Protein AF-A0A5N4EEG4-F1 (afdb_monomer_lite)

InterPro domains:
  IPR019149 Alpha/beta hydrolase domain-containing protein 18 [PF09752] (21-203)
  IPR029058 Alpha/Beta hydrolase fold [SSF53474] (108-201)

pLDDT: mean 70.94, std 19.68, range [24.11, 93.69]

Radius of gyration: 19.61 Å; chains: 1; bounding box: 55×36×64 Å

Organism: Camelus dromedarius (NCBI:txid9838)

Structure (mmCIF, N/CA/C/O backbone):
data_AF-A0A5N4EEG4-F1
#
_entry.id   AF-A0A5N4EEG4-F1
#
loop_
_atom_site.group_PDB
_atom_site.id
_atom_site.type_symbol
_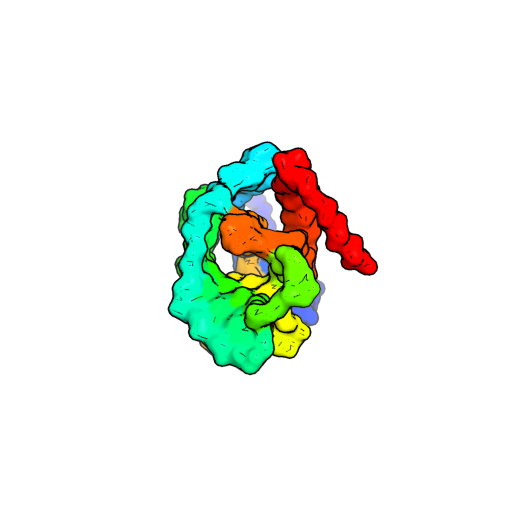atom_site.label_atom_id
_atom_site.label_alt_id
_atom_site.label_comp_id
_atom_site.label_asym_id
_atom_site.label_entity_id
_atom_site.label_seq_id
_atom_site.pdbx_PDB_ins_code
_atom_site.Cartn_x
_atom_site.Cartn_y
_atom_site.Cartn_z
_atom_site.occupancy
_atom_site.B_iso_or_equiv
_atom_site.auth_seq_id
_atom_site.auth_comp_id
_atom_site.auth_asym_id
_atom_site.auth_atom_id
_atom_site.pdbx_PDB_model_num
ATOM 1 N N . VAL A 1 1 ? 32.531 1.210 -37.683 1.00 34.09 1 VAL A N 1
ATOM 2 C CA . VAL A 1 1 ? 33.625 1.839 -36.908 1.00 34.09 1 VAL A CA 1
ATOM 3 C C . VAL A 1 1 ? 33.064 2.266 -35.556 1.00 34.09 1 VAL A C 1
ATOM 5 O O . VAL A 1 1 ? 32.113 3.030 -35.533 1.00 34.09 1 VAL A O 1
ATOM 8 N N . CYS A 1 2 ? 33.610 1.692 -34.478 1.00 33.31 2 CYS A N 1
ATOM 9 C CA . CYS A 1 2 ? 33.510 2.096 -33.065 1.00 33.31 2 CYS A CA 1
ATOM 10 C C . CYS A 1 2 ? 32.125 2.209 -32.393 1.00 33.31 2 CYS A C 1
ATOM 12 O O . CYS A 1 2 ? 31.673 3.298 -32.057 1.00 33.31 2 CYS A O 1
ATOM 14 N N . LEU A 1 3 ? 31.524 1.064 -32.047 1.00 35.44 3 LEU A N 1
ATOM 15 C CA . LEU A 1 3 ? 30.572 0.979 -30.933 1.00 35.44 3 LEU A CA 1
ATOM 16 C C . LEU A 1 3 ? 31.356 0.760 -29.624 1.00 35.44 3 LEU A C 1
ATOM 18 O O . LEU A 1 3 ? 31.801 -0.342 -29.328 1.00 35.44 3 LEU A O 1
ATOM 22 N N . LEU A 1 4 ? 31.574 1.861 -28.900 1.00 42.69 4 LEU A N 1
ATOM 23 C CA . LEU A 1 4 ? 31.601 1.973 -27.434 1.00 42.69 4 LEU A CA 1
ATOM 24 C C . LEU A 1 4 ? 32.144 0.764 -26.638 1.00 42.69 4 LEU A C 1
ATOM 26 O O . LEU A 1 4 ? 31.432 0.158 -25.841 1.00 42.69 4 LEU A O 1
ATOM 30 N N . LEU A 1 5 ? 33.448 0.501 -26.732 1.00 41.62 5 LEU A N 1
ATOM 31 C CA . LEU A 1 5 ? 34.198 -0.099 -25.621 1.00 41.62 5 LEU A CA 1
ATOM 32 C C . LEU A 1 5 ? 34.519 1.008 -24.605 1.00 41.62 5 LEU A C 1
ATOM 34 O O . LEU A 1 5 ? 35.659 1.447 -24.475 1.00 41.62 5 LEU A O 1
ATOM 38 N N . MET A 1 6 ? 33.499 1.510 -23.903 1.00 44.72 6 MET A N 1
ATOM 39 C CA . MET A 1 6 ? 33.739 2.310 -22.701 1.00 44.72 6 MET A CA 1
ATOM 40 C C . MET A 1 6 ? 34.244 1.354 -21.622 1.00 44.72 6 MET A C 1
ATOM 42 O O . MET A 1 6 ? 33.467 0.625 -21.009 1.00 44.72 6 MET A O 1
ATOM 46 N N . GLY A 1 7 ? 35.565 1.315 -21.441 1.00 52.38 7 GLY A N 1
ATOM 47 C CA . GLY A 1 7 ? 36.197 0.567 -20.363 1.00 52.38 7 GLY A CA 1
ATOM 48 C C . GLY A 1 7 ? 35.554 0.948 -19.034 1.00 52.38 7 GLY A C 1
ATOM 49 O O . GLY A 1 7 ? 35.527 2.121 -18.663 1.00 52.38 7 GLY A O 1
ATOM 50 N N . VAL A 1 8 ? 34.996 -0.044 -18.341 1.00 57.16 8 VAL A N 1
ATOM 51 C CA . VAL A 1 8 ? 34.361 0.144 -17.036 1.00 57.16 8 VAL A CA 1
ATOM 52 C C . VAL A 1 8 ? 35.388 0.793 -16.106 1.00 57.16 8 VAL A C 1
ATOM 54 O O . VAL A 1 8 ? 36.461 0.236 -15.866 1.00 57.16 8 VAL A O 1
ATOM 57 N N . SER A 1 9 ? 35.093 2.006 -15.635 1.00 74.38 9 SER A N 1
ATOM 58 C CA . SER A 1 9 ? 36.020 2.794 -14.823 1.00 74.38 9 SER A CA 1
ATOM 59 C C . SER A 1 9 ? 36.430 2.016 -13.569 1.00 74.38 9 SER A C 1
ATOM 61 O O . SER A 1 9 ? 35.583 1.512 -12.831 1.00 74.38 9 SER A O 1
ATOM 63 N N . LYS A 1 10 ? 37.736 1.941 -13.280 1.00 70.44 10 LYS A N 1
ATOM 64 C CA . LYS A 1 10 ? 38.247 1.306 -12.050 1.00 70.44 10 LYS A CA 1
ATOM 65 C C . LYS A 1 10 ? 37.694 1.979 -10.785 1.00 70.44 10 LYS A C 1
ATOM 67 O O . LYS A 1 10 ? 37.514 1.303 -9.775 1.00 70.44 10 LYS A O 1
ATOM 72 N N . LEU A 1 11 ? 37.374 3.276 -10.865 1.00 69.88 11 LEU A N 1
ATOM 73 C CA . LEU A 1 11 ? 36.687 4.016 -9.804 1.00 69.88 11 LEU A CA 1
ATOM 74 C C . LEU A 1 11 ? 35.233 3.561 -9.642 1.00 69.88 11 LEU A C 1
ATOM 76 O O . LEU A 1 11 ? 34.792 3.393 -8.514 1.00 69.88 11 LEU A O 1
ATOM 80 N N . ASP A 1 12 ? 34.519 3.289 -10.738 1.00 64.06 12 ASP A N 1
ATOM 81 C CA . ASP A 1 12 ? 33.149 2.750 -10.697 1.00 64.06 12 ASP A CA 1
ATOM 82 C C . ASP A 1 12 ? 33.132 1.340 -10.077 1.00 64.06 12 ASP A C 1
ATOM 84 O O . ASP A 1 12 ? 32.297 1.027 -9.232 1.00 64.06 12 ASP A O 1
ATOM 88 N N . ILE A 1 13 ? 34.127 0.504 -10.393 1.00 67.31 13 ILE A N 1
ATOM 89 C CA . ILE A 1 13 ? 34.285 -0.824 -9.775 1.00 67.31 13 ILE A CA 1
ATOM 90 C C . ILE A 1 13 ? 34.567 -0.710 -8.269 1.00 67.31 13 ILE A C 1
ATOM 92 O O . ILE A 1 13 ? 33.980 -1.451 -7.480 1.00 67.31 13 ILE A O 1
ATOM 96 N N . LEU A 1 14 ? 35.454 0.201 -7.856 1.00 66.81 14 LEU A N 1
ATOM 97 C CA . LEU A 1 14 ? 35.776 0.428 -6.445 1.00 66.81 14 LEU A CA 1
ATOM 98 C C . LEU A 1 14 ? 34.574 1.002 -5.678 1.00 66.81 14 LEU A C 1
ATOM 100 O O . LEU A 1 14 ? 34.247 0.517 -4.598 1.00 66.81 14 LEU A O 1
ATOM 104 N N . TYR A 1 15 ? 33.870 1.966 -6.268 1.00 63.09 15 TYR A N 1
ATOM 105 C CA . TYR A 1 15 ? 32.671 2.581 -5.705 1.00 63.09 15 TYR A CA 1
ATOM 106 C C . TYR A 1 15 ? 31.543 1.555 -5.516 1.00 63.09 15 TYR A C 1
ATOM 108 O O . TYR A 1 15 ? 30.994 1.427 -4.424 1.00 63.09 15 TYR A O 1
ATOM 116 N N . ARG A 1 16 ? 31.267 0.719 -6.526 1.00 61.62 16 ARG A N 1
ATOM 117 C CA . ARG A 1 16 ? 30.278 -0.371 -6.429 1.00 61.62 16 ARG A CA 1
ATOM 118 C C . ARG A 1 16 ? 30.664 -1.470 -5.438 1.00 61.62 16 ARG A C 1
ATOM 120 O O . ARG A 1 16 ? 29.782 -2.176 -4.957 1.00 61.62 16 ARG A O 1
ATOM 127 N N . ARG A 1 17 ? 31.957 -1.637 -5.135 1.00 62.28 17 ARG A N 1
ATOM 128 C CA . ARG A 1 17 ? 32.442 -2.544 -4.078 1.00 62.28 17 ARG A CA 1
ATOM 129 C C . ARG A 1 17 ? 32.281 -1.955 -2.674 1.00 62.28 17 ARG A C 1
ATOM 131 O O . ARG A 1 17 ? 32.115 -2.724 -1.734 1.00 62.28 17 ARG A O 1
ATOM 138 N N . LEU A 1 18 ? 32.327 -0.629 -2.541 1.00 59.84 18 LEU A N 1
ATOM 139 C CA . LEU A 1 18 ? 32.140 0.097 -1.278 1.00 59.84 18 LEU A CA 1
ATOM 140 C C . LEU A 1 18 ? 30.658 0.292 -0.914 1.00 59.84 18 LEU A C 1
ATOM 142 O O . LEU A 1 18 ? 30.331 0.451 0.261 1.00 59.84 18 LEU A O 1
ATOM 146 N N . LEU A 1 19 ? 29.749 0.244 -1.895 1.00 57.69 19 LEU A N 1
ATOM 147 C CA . LEU A 1 19 ? 28.307 0.265 -1.652 1.00 57.69 19 LEU A CA 1
ATOM 148 C C . LEU A 1 19 ? 27.843 -1.045 -0.988 1.00 57.69 19 LEU A C 1
ATOM 150 O O . LEU A 1 19 ? 27.771 -2.102 -1.614 1.00 57.69 19 LEU A O 1
ATOM 154 N N . LEU A 1 20 ? 27.475 -0.958 0.292 1.00 51.12 20 LEU A N 1
ATOM 155 C CA . LEU A 1 20 ? 26.951 -2.071 1.102 1.00 51.12 20 LEU A CA 1
ATOM 156 C C . LEU A 1 20 ? 25.588 -2.609 0.614 1.00 51.12 20 LEU A C 1
ATOM 158 O O . LEU A 1 20 ? 25.168 -3.690 1.036 1.00 51.12 20 LEU A O 1
ATOM 162 N N . THR A 1 21 ? 24.887 -1.879 -0.260 1.00 56.41 21 THR A N 1
ATOM 163 C CA . THR A 1 21 ? 23.573 -2.237 -0.813 1.00 56.41 21 THR A CA 1
ATOM 164 C C . THR A 1 21 ? 23.647 -2.403 -2.333 1.00 56.41 21 THR A C 1
ATOM 166 O O . THR A 1 21 ? 23.867 -1.461 -3.088 1.00 56.41 21 THR A O 1
ATOM 169 N N . LYS A 1 22 ? 23.444 -3.636 -2.812 1.00 63.53 22 LYS A N 1
ATOM 170 C CA . LYS A 1 22 ? 23.432 -3.978 -4.244 1.00 63.53 22 LYS A CA 1
ATOM 171 C C . LYS A 1 22 ? 22.058 -3.715 -4.874 1.00 63.53 22 LYS A C 1
ATOM 173 O O . LYS A 1 22 ? 21.373 -4.671 -5.235 1.00 63.53 22 LYS A O 1
ATOM 178 N N . LEU A 1 23 ? 21.638 -2.454 -4.963 1.00 66.00 23 LEU A N 1
ATOM 179 C CA . LEU A 1 23 ? 20.388 -2.046 -5.628 1.00 66.00 23 LEU A CA 1
ATOM 180 C C . LEU A 1 23 ? 20.558 -1.998 -7.155 1.00 66.00 23 LEU A C 1
ATOM 182 O O . LEU A 1 23 ? 21.633 -1.670 -7.652 1.00 66.00 23 LEU A O 1
ATOM 186 N N . PHE A 1 24 ? 19.495 -2.320 -7.896 1.00 73.88 24 PHE A N 1
ATOM 187 C CA . PHE A 1 24 ? 19.390 -2.172 -9.358 1.00 73.88 24 PHE A CA 1
ATOM 188 C C . PHE A 1 24 ? 20.477 -2.899 -10.168 1.00 73.88 24 PHE A C 1
ATOM 190 O O . PHE A 1 24 ? 20.841 -2.504 -11.274 1.00 73.88 24 PHE A O 1
ATOM 197 N N . ILE A 1 25 ? 20.988 -4.005 -9.624 1.00 72.75 25 ILE A N 1
ATOM 198 C CA . ILE A 1 25 ? 22.060 -4.826 -10.210 1.00 72.75 25 ILE A CA 1
ATOM 199 C C . ILE A 1 25 ? 21.739 -5.404 -11.596 1.00 72.75 25 ILE A C 1
ATOM 201 O O . ILE A 1 25 ? 22.662 -5.769 -12.319 1.00 72.75 25 ILE A O 1
ATOM 205 N N . ARG A 1 26 ? 20.461 -5.495 -11.978 1.00 73.56 26 ARG A N 1
ATOM 206 C CA . ARG A 1 26 ? 20.004 -5.955 -13.301 1.00 73.56 26 ARG A CA 1
ATOM 207 C C . ARG A 1 26 ? 19.618 -4.799 -14.239 1.00 73.56 26 ARG A C 1
ATOM 209 O O . ARG A 1 26 ? 19.122 -5.039 -15.335 1.00 73.56 26 ARG A O 1
ATOM 216 N N . GLY A 1 27 ? 19.899 -3.556 -13.845 1.00 80.69 27 GLY A N 1
ATOM 217 C CA . GLY A 1 27 ? 19.667 -2.364 -14.657 1.00 80.69 27 GLY A CA 1
ATOM 218 C C . GLY A 1 27 ? 18.228 -1.857 -14.575 1.00 80.69 27 GLY A C 1
ATOM 219 O O . GLY A 1 27 ? 17.605 -1.873 -13.517 1.00 80.69 27 GLY A O 1
ATOM 220 N N . TRP A 1 28 ? 17.701 -1.350 -15.688 1.00 80.88 28 TRP A N 1
ATOM 221 C CA . TRP A 1 28 ? 16.407 -0.661 -15.717 1.00 80.88 28 TRP A CA 1
ATOM 222 C C . TRP A 1 28 ? 15.190 -1.597 -15.730 1.00 80.88 28 TRP A C 1
ATOM 224 O O . TRP A 1 28 ? 14.117 -1.182 -15.300 1.00 80.88 28 TRP A O 1
ATOM 234 N N . GLY A 1 29 ? 15.359 -2.851 -16.154 1.00 84.31 29 GLY A N 1
ATOM 235 C CA . GLY A 1 29 ? 14.261 -3.782 -16.425 1.00 84.31 29 GLY A CA 1
ATOM 236 C C . GLY A 1 29 ? 13.895 -3.827 -17.912 1.00 84.31 29 GLY A C 1
ATOM 237 O O . GLY A 1 29 ? 14.621 -3.298 -18.756 1.00 84.31 29 GLY A O 1
ATOM 238 N N . ARG A 1 30 ? 12.783 -4.492 -18.246 1.00 85.94 30 ARG A N 1
ATOM 239 C CA . ARG A 1 30 ? 12.330 -4.636 -19.639 1.00 85.94 30 ARG A CA 1
ATOM 240 C C . ARG A 1 30 ? 11.771 -3.303 -20.172 1.00 85.94 30 ARG A C 1
ATOM 242 O O . ARG A 1 30 ? 10.949 -2.689 -19.486 1.00 85.94 30 ARG A O 1
ATOM 249 N N . PRO A 1 31 ? 12.165 -2.838 -21.371 1.00 87.69 31 PRO A N 1
ATOM 250 C CA . PRO A 1 31 ? 11.656 -1.586 -21.942 1.00 87.69 31 PRO A CA 1
ATOM 251 C C . PRO A 1 31 ? 10.129 -1.547 -22.095 1.00 87.69 31 PRO A C 1
ATOM 253 O O . PRO A 1 31 ? 9.507 -0.507 -21.875 1.00 87.69 31 PRO A O 1
ATOM 256 N N . GLU A 1 32 ? 9.514 -2.680 -22.434 1.00 89.06 32 GLU A N 1
ATOM 257 C CA . GLU A 1 32 ? 8.066 -2.814 -22.616 1.00 89.06 32 GLU A CA 1
ATOM 258 C C . GLU A 1 32 ? 7.328 -2.573 -21.295 1.00 89.06 32 GLU A C 1
ATOM 260 O O . GLU A 1 32 ? 6.336 -1.844 -21.244 1.00 89.06 32 GLU A O 1
ATOM 265 N N . ASP A 1 33 ? 7.866 -3.127 -20.211 1.00 88.19 33 ASP A N 1
ATOM 266 C CA . ASP A 1 33 ? 7.360 -2.961 -18.852 1.00 88.19 33 ASP A CA 1
ATOM 267 C C . ASP A 1 33 ? 7.478 -1.508 -18.383 1.00 88.19 33 ASP A C 1
ATOM 269 O O . ASP A 1 33 ? 6.521 -0.949 -17.850 1.00 88.19 33 ASP A O 1
ATOM 273 N N . LEU A 1 34 ? 8.612 -0.854 -18.652 1.00 87.69 34 LEU A N 1
ATOM 274 C CA . LEU A 1 34 ? 8.807 0.565 -18.341 1.00 87.69 34 LEU A CA 1
ATOM 275 C C . LEU A 1 34 ? 7.822 1.459 -19.096 1.00 87.69 34 LEU A C 1
ATOM 277 O O . LEU A 1 34 ? 7.254 2.377 -18.509 1.00 87.69 34 LEU A O 1
ATOM 281 N N . LYS A 1 35 ? 7.563 1.173 -20.377 1.00 90.62 35 LYS A N 1
ATOM 282 C CA . LYS A 1 35 ? 6.574 1.918 -21.164 1.00 90.62 35 LYS A CA 1
ATOM 283 C C . LYS A 1 35 ? 5.178 1.799 -20.550 1.00 90.62 35 LYS A C 1
ATOM 285 O O . LYS A 1 35 ? 4.498 2.809 -20.385 1.00 90.62 35 LYS A O 1
ATOM 290 N N . ARG A 1 36 ? 4.775 0.588 -20.150 1.00 92.12 36 ARG A N 1
ATOM 291 C CA . ARG A 1 36 ? 3.495 0.344 -19.463 1.00 92.12 36 ARG A CA 1
ATOM 292 C C . ARG A 1 36 ? 3.424 1.077 -18.124 1.00 92.12 36 ARG A C 1
ATOM 294 O O . ARG A 1 36 ? 2.409 1.701 -17.828 1.00 92.12 36 ARG A O 1
ATOM 301 N N . LEU A 1 37 ? 4.511 1.063 -17.354 1.00 89.00 37 LEU A N 1
ATOM 302 C CA . LEU A 1 37 ? 4.618 1.782 -16.084 1.00 89.00 37 LEU A CA 1
ATOM 303 C C . LEU A 1 37 ? 4.539 3.300 -16.261 1.00 89.00 37 LEU A C 1
ATOM 305 O O . LEU A 1 37 ? 3.913 3.971 -15.446 1.00 89.00 37 LEU A O 1
ATOM 309 N N . PHE A 1 38 ? 5.116 3.859 -17.325 1.00 89.00 38 PHE A N 1
ATOM 310 C CA . PHE A 1 38 ? 5.005 5.290 -17.606 1.00 89.00 38 PHE A CA 1
ATOM 311 C C . PHE A 1 38 ? 3.595 5.703 -18.023 1.00 89.00 38 PHE A C 1
ATOM 313 O O . PHE A 1 38 ? 3.132 6.755 -17.581 1.00 89.00 38 PHE A O 1
ATOM 320 N N . GLU A 1 39 ? 2.887 4.890 -18.810 1.00 89.12 39 GLU A N 1
ATOM 321 C CA . GLU A 1 39 ? 1.470 5.149 -19.100 1.00 89.12 39 GLU A CA 1
ATOM 322 C C . GLU A 1 39 ? 0.616 5.055 -17.832 1.00 89.12 39 GLU A C 1
ATOM 324 O O . GLU A 1 39 ? -0.193 5.940 -17.553 1.00 89.12 39 GLU A O 1
ATOM 329 N N . PHE A 1 40 ? 0.868 4.047 -16.999 1.00 88.38 40 PHE A N 1
ATOM 330 C CA . PHE A 1 40 ? 0.202 3.906 -15.711 1.00 88.38 40 PHE A CA 1
ATOM 331 C C . PHE A 1 40 ? 0.486 5.088 -14.766 1.00 88.38 40 PHE A C 1
ATOM 333 O O . PHE A 1 40 ? -0.431 5.630 -14.148 1.00 88.38 40 PHE A O 1
ATOM 340 N N . ARG A 1 41 ? 1.728 5.587 -14.732 1.00 86.25 41 ARG A N 1
ATOM 341 C CA . ARG A 1 41 ? 2.109 6.783 -13.965 1.00 86.25 41 ARG A CA 1
ATOM 342 C C . ARG A 1 41 ? 1.311 8.018 -14.379 1.00 86.25 41 ARG A C 1
ATOM 344 O O . ARG A 1 41 ? 0.974 8.819 -13.513 1.00 86.25 41 ARG A O 1
ATOM 351 N N . LYS A 1 42 ? 0.995 8.194 -15.667 1.00 86.69 42 LYS A N 1
ATOM 352 C CA . LYS A 1 42 ? 0.146 9.315 -16.117 1.00 86.69 42 LYS A CA 1
ATOM 353 C C . LYS A 1 42 ? -1.273 9.211 -15.552 1.00 86.69 42 LYS A C 1
ATOM 355 O O . LYS A 1 42 ? -1.887 10.240 -15.289 1.00 86.69 42 LYS A O 1
ATOM 360 N N . MET A 1 43 ? -1.780 7.993 -15.348 1.00 84.25 43 MET A N 1
ATOM 361 C CA . MET A 1 43 ? -3.089 7.769 -14.730 1.00 84.25 43 MET A CA 1
ATOM 362 C C . MET A 1 43 ? -3.071 8.074 -13.230 1.00 84.25 43 MET A C 1
ATOM 364 O O . MET A 1 43 ? -3.926 8.829 -12.783 1.00 84.25 43 MET A O 1
ATOM 368 N N . ILE A 1 44 ? -2.077 7.576 -12.481 1.00 81.44 44 ILE A N 1
ATOM 369 C CA . ILE A 1 44 ? -1.912 7.908 -11.050 1.00 81.44 44 ILE A CA 1
ATOM 370 C C . ILE A 1 44 ? -1.672 9.409 -10.851 1.00 81.44 44 ILE A C 1
ATOM 372 O O . ILE A 1 44 ? -2.225 10.011 -9.939 1.00 81.44 44 ILE A O 1
ATOM 376 N N . GLY A 1 45 ? -0.857 10.031 -11.705 1.00 78.44 45 GLY A N 1
ATOM 377 C CA . GLY A 1 45 ? -0.553 11.460 -11.613 1.00 78.44 45 GLY A CA 1
ATOM 378 C C . GLY A 1 45 ? -1.753 12.369 -11.897 1.00 78.44 45 GLY A C 1
ATOM 379 O O . GLY A 1 45 ? -1.712 13.552 -11.559 1.00 78.44 45 GLY A O 1
ATOM 380 N N . ASN A 1 46 ? -2.823 11.844 -12.505 1.00 82.12 46 ASN A N 1
ATOM 381 C CA . ASN A 1 46 ? -4.073 12.572 -12.663 1.00 82.12 46 ASN A CA 1
ATOM 382 C C . ASN A 1 46 ? -4.926 12.416 -11.399 1.00 82.12 46 ASN A C 1
ATOM 384 O O . ASN A 1 46 ? -5.519 11.372 -11.142 1.00 82.12 46 ASN A O 1
ATOM 388 N N . ARG A 1 47 ? -5.016 13.513 -10.656 1.00 73.31 47 ARG A N 1
ATOM 389 C CA . ARG A 1 47 ? -5.716 13.640 -9.378 1.00 73.31 47 ARG A CA 1
ATOM 390 C C . ARG A 1 47 ? -7.165 13.132 -9.373 1.00 73.31 47 ARG A C 1
ATOM 392 O O . ARG A 1 47 ? -7.539 12.386 -8.476 1.00 73.31 47 ARG A O 1
ATOM 399 N N . GLU A 1 48 ? -7.972 13.493 -10.367 1.00 74.44 48 GLU A N 1
ATOM 400 C CA . GLU A 1 48 ? -9.386 13.081 -10.428 1.00 74.44 48 GLU A CA 1
ATOM 401 C C . GLU A 1 48 ? -9.537 11.592 -10.736 1.00 74.44 48 GLU A C 1
ATOM 403 O O . GLU A 1 48 ? -10.376 10.899 -10.160 1.00 74.44 48 GLU A O 1
ATOM 408 N N . ARG A 1 49 ? -8.696 11.077 -11.639 1.00 76.88 49 ARG A N 1
ATOM 409 C CA . ARG A 1 49 ? -8.698 9.650 -11.971 1.00 76.88 49 ARG A CA 1
ATOM 410 C C . ARG A 1 49 ? -8.207 8.815 -10.800 1.00 76.88 49 ARG A C 1
ATOM 412 O O . ARG A 1 49 ? -8.809 7.784 -10.530 1.00 76.88 49 ARG A O 1
ATOM 419 N N . CYS A 1 50 ? -7.168 9.276 -10.100 1.00 74.06 50 CYS A N 1
ATOM 420 C CA . CYS A 1 50 ? -6.531 8.557 -9.000 1.00 74.06 50 CYS A CA 1
ATOM 421 C C . CYS A 1 50 ? -7.512 8.188 -7.879 1.00 74.06 50 CYS A C 1
ATOM 423 O O . CYS A 1 50 ? -7.484 7.054 -7.409 1.00 74.06 50 CYS A O 1
ATOM 425 N N . GLN A 1 51 ? -8.441 9.089 -7.538 1.00 71.06 51 GLN A N 1
ATOM 426 C CA . GLN A 1 51 ? -9.488 8.846 -6.532 1.00 71.06 51 GLN A CA 1
ATOM 427 C C . GLN A 1 51 ? -10.374 7.639 -6.853 1.00 71.06 51 GLN A C 1
ATOM 429 O O . GLN A 1 51 ? -10.855 6.970 -5.949 1.00 71.06 51 GLN A O 1
ATOM 434 N N . ASN A 1 52 ? -10.591 7.374 -8.141 1.00 80.94 52 ASN A N 1
ATOM 435 C CA . ASN A 1 52 ? -11.500 6.338 -8.620 1.00 80.94 52 ASN A CA 1
ATOM 436 C C . ASN A 1 52 ? -10.752 5.099 -9.138 1.00 80.94 52 ASN A C 1
ATOM 438 O O . ASN A 1 52 ? -11.375 4.203 -9.704 1.00 80.94 52 ASN A O 1
ATOM 442 N N . LEU A 1 53 ? -9.419 5.039 -8.983 1.00 85.31 53 LEU A N 1
ATOM 443 C CA . LEU A 1 53 ? -8.630 3.865 -9.381 1.00 85.31 53 LEU A CA 1
ATOM 444 C C . LEU A 1 53 ? -8.868 2.669 -8.458 1.00 85.31 53 LEU A C 1
ATOM 446 O O . LEU A 1 53 ? -8.614 1.529 -8.827 1.00 85.31 53 LEU A O 1
ATOM 450 N N . VAL A 1 54 ? -9.326 2.909 -7.237 1.00 88.25 54 VAL A N 1
ATOM 451 C CA . VAL A 1 54 ? -9.691 1.834 -6.326 1.00 88.25 54 VAL A CA 1
ATOM 452 C C . VAL A 1 54 ? -11.125 2.060 -5.920 1.00 88.25 54 VAL A C 1
ATOM 454 O O . VAL A 1 54 ? -11.490 3.141 -5.474 1.00 88.25 54 VAL A O 1
ATOM 457 N N . SER A 1 55 ? -11.951 1.042 -6.130 1.00 89.44 55 SER A N 1
ATOM 458 C CA . SER A 1 55 ? -13.358 1.153 -5.794 1.00 89.44 55 SER A CA 1
ATOM 459 C C . SER A 1 55 ? -13.551 1.207 -4.283 1.00 89.44 55 SER A C 1
ATOM 461 O O . SER A 1 55 ? -12.871 0.514 -3.523 1.00 89.44 55 SER A O 1
ATOM 463 N N . SER A 1 56 ? -14.534 1.987 -3.843 1.00 88.00 56 SER A N 1
ATOM 464 C CA . SER A 1 56 ? -14.867 2.100 -2.423 1.00 88.00 56 SER A CA 1
ATOM 465 C C . SER A 1 56 ? -15.325 0.786 -1.795 1.00 88.00 56 SER A C 1
ATOM 467 O O . SER A 1 56 ? -15.274 0.685 -0.578 1.00 88.00 56 SER A O 1
ATOM 469 N N . ASP A 1 57 ? -15.728 -0.213 -2.590 1.00 91.81 57 ASP A N 1
ATOM 470 C CA . ASP A 1 57 ? -16.159 -1.568 -2.213 1.00 91.81 57 ASP A CA 1
ATOM 471 C C . ASP A 1 57 ? -15.087 -2.645 -2.487 1.00 91.81 57 ASP A C 1
ATOM 473 O O . ASP A 1 57 ? -15.385 -3.837 -2.438 1.00 91.81 57 ASP A O 1
ATOM 477 N N . TYR A 1 58 ? -13.826 -2.246 -2.723 1.00 93.25 58 TYR A N 1
ATOM 478 C CA . TYR A 1 58 ? -12.738 -3.179 -3.032 1.00 93.25 58 TYR A CA 1
ATOM 479 C C . TYR A 1 58 ? -12.665 -4.347 -2.026 1.00 93.25 58 TYR A C 1
ATOM 481 O O . TYR A 1 58 ? -12.707 -4.094 -0.810 1.00 93.25 58 TYR A O 1
ATOM 489 N N . PRO A 1 59 ? -12.568 -5.606 -2.499 1.00 93.69 59 PRO A N 1
ATOM 490 C CA . PRO A 1 59 ? -12.650 -6.778 -1.640 1.00 93.69 59 PRO A CA 1
ATOM 491 C C . PRO A 1 59 ? -11.407 -6.895 -0.759 1.00 93.69 59 PRO A C 1
ATOM 493 O O . PRO A 1 59 ? -10.281 -6.974 -1.248 1.00 93.69 59 PRO A O 1
ATOM 496 N N . VAL A 1 60 ? -11.638 -6.926 0.551 1.00 92.31 60 VAL A N 1
ATOM 497 C CA . VAL A 1 60 ? -10.623 -7.156 1.578 1.00 92.31 60 VAL A CA 1
ATOM 498 C C . VAL A 1 60 ? -11.120 -8.284 2.467 1.00 92.31 60 VAL A C 1
ATOM 500 O O . VAL A 1 60 ? -12.254 -8.245 2.943 1.00 92.31 60 VAL A O 1
ATOM 503 N N . TYR A 1 61 ? -10.280 -9.295 2.655 1.00 93.31 61 TYR A N 1
ATOM 504 C CA . TYR A 1 61 ? -10.598 -10.512 3.388 1.00 93.31 61 TYR A CA 1
ATOM 505 C C . TYR A 1 61 ? -9.801 -10.560 4.686 1.00 93.31 61 TYR A C 1
ATOM 507 O O . TYR A 1 61 ? -8.633 -10.174 4.720 1.00 93.31 61 TYR A O 1
ATOM 515 N N . ILE A 1 62 ? -10.433 -11.049 5.748 1.00 91.75 62 ILE A N 1
ATOM 516 C CA . ILE A 1 62 ? -9.772 -11.352 7.017 1.00 91.75 62 ILE A CA 1
ATOM 517 C C . ILE A 1 62 ? -9.610 -12.865 7.095 1.00 91.75 62 ILE A C 1
ATOM 519 O O . ILE A 1 62 ? -10.597 -13.596 7.055 1.00 91.75 62 ILE A O 1
ATOM 523 N N . ASP A 1 63 ? -8.366 -13.318 7.194 1.00 87.12 63 ASP A N 1
ATOM 524 C CA . ASP A 1 63 ? -8.012 -14.737 7.234 1.00 87.12 63 ASP A CA 1
ATOM 525 C C . ASP A 1 63 ? -8.038 -15.281 8.656 1.00 87.12 63 ASP A C 1
ATOM 527 O O . ASP A 1 63 ? -8.460 -16.412 8.902 1.00 87.12 63 ASP A O 1
ATOM 531 N N . LYS A 1 64 ? -7.543 -14.478 9.599 1.00 89.06 64 LYS A N 1
ATOM 532 C CA . LYS A 1 64 ? -7.335 -14.894 10.980 1.00 89.06 64 LYS A CA 1
ATOM 533 C C . LYS A 1 64 ? -7.632 -13.748 11.926 1.00 89.06 64 LYS A C 1
ATOM 535 O O . LYS A 1 64 ? -7.294 -12.601 11.652 1.00 89.06 64 LYS A O 1
ATOM 540 N N . ILE A 1 65 ? -8.234 -14.087 13.060 1.00 91.69 65 ILE A N 1
ATOM 541 C CA . ILE A 1 65 ? -8.427 -13.175 14.180 1.00 91.69 65 ILE A CA 1
ATOM 542 C C . ILE A 1 65 ? -7.814 -13.834 15.411 1.00 91.69 65 ILE A C 1
ATOM 544 O O . ILE A 1 65 ? -8.206 -14.935 15.795 1.00 91.69 65 ILE A O 1
ATOM 548 N N . GLU A 1 66 ? -6.846 -13.162 16.017 1.00 89.12 66 GLU A N 1
ATOM 549 C CA . GLU A 1 66 ? -6.253 -13.537 17.292 1.00 89.12 66 GLU A CA 1
ATOM 550 C C . GLU A 1 66 ? -6.730 -12.574 18.374 1.00 89.12 66 GLU A C 1
ATOM 552 O O . GLU A 1 66 ? -6.631 -11.351 18.242 1.00 89.12 66 GLU A O 1
ATOM 557 N N . GLU A 1 67 ? -7.241 -13.125 19.470 1.00 91.25 67 GLU A N 1
ATOM 558 C CA . GLU A 1 67 ? -7.583 -12.334 20.642 1.00 91.25 67 GLU A CA 1
ATOM 559 C C . GLU A 1 67 ? -6.423 -12.295 21.632 1.00 91.25 67 GLU A C 1
ATOM 561 O O . GLU A 1 67 ? -5.925 -13.332 22.067 1.00 91.25 67 GLU A O 1
ATOM 566 N N . GLN A 1 68 ? -6.043 -11.088 22.042 1.00 86.38 68 GLN A N 1
ATOM 567 C CA . GLN A 1 68 ? -5.146 -10.852 23.168 1.00 86.38 68 GLN A CA 1
ATOM 568 C C . GLN A 1 68 ? -5.914 -10.206 24.330 1.00 86.38 68 GLN A C 1
ATOM 570 O O . GLN A 1 68 ? -7.127 -9.988 24.253 1.00 86.38 68 GLN A O 1
ATOM 575 N N . SER A 1 69 ? -5.237 -9.946 25.449 1.00 83.44 69 SER A N 1
ATOM 576 C CA . SER A 1 69 ? -5.867 -9.364 26.640 1.00 83.44 69 SER A CA 1
ATOM 577 C C . SER A 1 69 ? -6.347 -7.926 26.410 1.00 83.44 69 SER A C 1
ATOM 579 O O . SER A 1 69 ? -7.448 -7.590 26.836 1.00 83.44 69 SER A O 1
ATOM 581 N N . ASP A 1 70 ? -5.570 -7.100 25.704 1.00 83.56 70 ASP A N 1
ATOM 582 C CA . ASP A 1 70 ? -5.842 -5.675 25.453 1.00 83.56 70 ASP A CA 1
ATOM 583 C C . ASP A 1 70 ? -6.315 -5.376 24.015 1.00 83.56 70 ASP A C 1
ATOM 585 O O . ASP A 1 70 ? -6.998 -4.377 23.764 1.00 83.56 70 ASP A O 1
ATOM 589 N N . CYS A 1 71 ? -5.989 -6.246 23.058 1.00 84.06 71 CYS A N 1
ATOM 590 C CA . CYS A 1 71 ? -6.237 -6.020 21.637 1.00 84.06 71 CYS A CA 1
ATOM 591 C C . CYS A 1 71 ? -6.735 -7.267 20.891 1.00 84.06 71 CYS A C 1
ATOM 593 O O . CYS A 1 71 ? -6.750 -8.388 21.402 1.00 84.06 71 CYS A O 1
ATOM 595 N N . ARG A 1 72 ? -7.185 -7.047 19.657 1.00 85.69 72 ARG A N 1
ATOM 596 C CA . ARG A 1 72 ? -7.439 -8.071 18.645 1.00 85.69 72 ARG A CA 1
ATOM 597 C C . ARG A 1 72 ? -6.492 -7.829 17.483 1.00 85.69 72 ARG A C 1
ATOM 599 O O . ARG A 1 72 ? -6.323 -6.687 17.057 1.00 85.69 72 ARG A O 1
ATOM 606 N N . ILE A 1 73 ? -5.901 -8.898 16.977 1.00 84.25 73 ILE A N 1
ATOM 607 C CA . ILE A 1 73 ? -5.022 -8.873 15.814 1.00 84.25 73 ILE A CA 1
ATOM 608 C C . ILE A 1 73 ? -5.746 -9.586 14.681 1.00 84.25 73 ILE A C 1
ATOM 610 O O . ILE A 1 73 ? -6.149 -10.735 14.826 1.00 84.25 73 ILE A O 1
ATOM 614 N N . LEU A 1 74 ? -5.955 -8.886 13.575 1.00 84.75 74 LEU A N 1
ATOM 615 C CA . LEU A 1 74 ? -6.596 -9.404 12.381 1.00 84.75 74 LEU A CA 1
ATOM 616 C C . LEU A 1 74 ? -5.538 -9.504 11.289 1.00 84.75 74 LEU A C 1
ATOM 618 O O . LEU A 1 74 ? -4.982 -8.487 10.875 1.00 84.75 74 LEU A O 1
ATOM 622 N N . ASP A 1 75 ? -5.286 -10.712 10.809 1.00 84.38 75 ASP A N 1
ATOM 623 C CA . ASP A 1 75 ? -4.495 -10.913 9.603 1.00 84.38 75 ASP A CA 1
ATOM 624 C C . ASP A 1 75 ? -5.451 -10.965 8.419 1.00 84.38 75 ASP A C 1
ATOM 626 O O . ASP A 1 75 ? -6.430 -11.717 8.425 1.00 84.38 75 ASP A O 1
ATOM 630 N N . GLY A 1 76 ? -5.177 -10.151 7.409 1.00 85.44 76 GLY A N 1
ATOM 631 C CA . GLY A 1 76 ? -6.017 -10.062 6.230 1.00 85.44 76 GLY A CA 1
ATOM 632 C C . GLY A 1 76 ? -5.223 -10.018 4.943 1.00 85.44 76 GLY A C 1
ATOM 633 O O . GLY A 1 76 ? -4.013 -9.759 4.914 1.00 85.44 76 GLY A O 1
ATOM 634 N N . HIS A 1 77 ? -5.935 -10.248 3.849 1.00 88.44 77 HIS A N 1
ATOM 635 C CA . HIS A 1 77 ? -5.392 -10.109 2.517 1.00 88.44 77 HIS A CA 1
ATOM 636 C C . HIS A 1 77 ? -6.409 -9.553 1.523 1.00 88.44 77 HIS A C 1
ATOM 638 O O . HIS A 1 77 ? -7.619 -9.575 1.724 1.00 88.44 77 HIS A O 1
ATOM 644 N N . PHE A 1 78 ? -5.898 -9.066 0.404 1.00 90.38 78 PHE A N 1
ATOM 645 C CA . PHE A 1 78 ? -6.672 -8.714 -0.778 1.00 90.38 78 PHE A CA 1
ATOM 646 C C . PH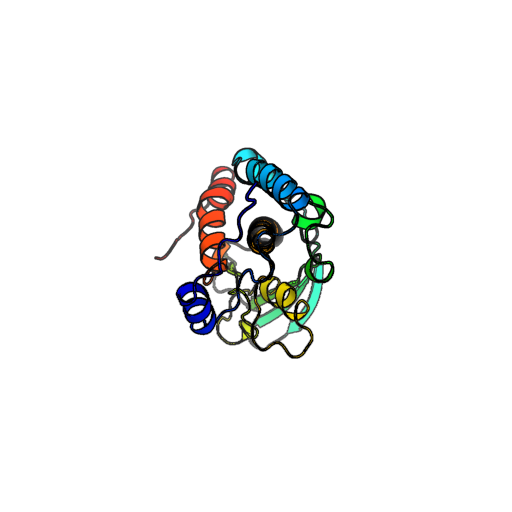E A 1 78 ? -5.845 -9.020 -2.029 1.00 90.38 78 PHE A C 1
ATOM 648 O O . PHE A 1 78 ? -4.732 -9.524 -1.924 1.00 90.38 78 PHE A O 1
ATOM 655 N N . VAL A 1 79 ? -6.372 -8.773 -3.224 1.00 91.50 79 VAL A N 1
ATOM 656 C CA . VAL A 1 79 ? -5.557 -8.773 -4.450 1.00 91.50 79 VAL A CA 1
ATOM 657 C C . VAL A 1 79 ? -5.060 -7.352 -4.662 1.00 91.50 79 VAL A C 1
ATOM 659 O O . VAL A 1 79 ? -5.850 -6.422 -4.571 1.00 91.50 79 VAL A O 1
ATOM 662 N N . SER A 1 80 ? -3.777 -7.141 -4.929 1.00 89.44 80 SER A N 1
ATOM 663 C CA . SER A 1 80 ? -3.240 -5.795 -5.139 1.00 89.44 80 SER A CA 1
ATOM 664 C C . SER A 1 80 ? -3.872 -5.166 -6.389 1.00 89.44 80 SER A C 1
ATOM 666 O O . SER A 1 80 ? -3.777 -5.766 -7.468 1.00 89.44 80 SER A O 1
ATOM 668 N N . PRO A 1 81 ? -4.473 -3.958 -6.311 1.00 91.38 81 PRO A N 1
ATOM 669 C CA . PRO A 1 81 ? -5.136 -3.359 -7.471 1.00 91.38 81 PRO A CA 1
ATOM 670 C C . PRO A 1 81 ? -4.177 -3.108 -8.646 1.00 91.38 81 PRO A C 1
ATOM 672 O O . PRO A 1 81 ? -4.585 -3.083 -9.807 1.00 91.38 81 PRO A O 1
ATOM 675 N N . MET A 1 82 ? -2.874 -3.001 -8.368 1.00 89.31 82 MET A N 1
ATOM 676 C CA . MET A 1 82 ? -1.824 -2.889 -9.381 1.00 89.31 82 MET A CA 1
ATOM 677 C C . MET A 1 82 ? -1.800 -4.085 -10.345 1.00 89.31 82 MET A C 1
ATOM 679 O O . MET A 1 82 ? -1.529 -3.911 -11.536 1.00 89.31 82 MET A O 1
ATOM 683 N N . ALA A 1 83 ? -2.155 -5.285 -9.869 1.00 89.94 83 ALA A N 1
ATOM 684 C CA . ALA A 1 83 ? -2.266 -6.482 -10.702 1.00 89.94 83 ALA A CA 1
ATOM 685 C C . ALA A 1 83 ? -3.336 -6.339 -11.796 1.00 89.94 83 ALA A C 1
ATOM 687 O O . ALA A 1 83 ? -3.180 -6.902 -12.881 1.00 89.94 83 ALA A O 1
ATOM 688 N N . HIS A 1 84 ? -4.404 -5.581 -11.526 1.00 91.00 84 HIS A N 1
ATOM 689 C CA . HIS A 1 84 ? -5.492 -5.345 -12.474 1.00 91.00 84 HIS A CA 1
ATOM 690 C C . HIS A 1 84 ? -5.113 -4.303 -13.531 1.00 91.00 84 HIS A C 1
ATOM 692 O O . HIS A 1 84 ? -5.424 -4.480 -14.707 1.00 91.00 84 HIS A O 1
ATOM 698 N N . TYR A 1 85 ? -4.403 -3.242 -13.137 1.00 89.38 85 TYR A N 1
ATOM 699 C CA . TYR A 1 85 ? -4.025 -2.165 -14.056 1.00 89.38 85 TYR A CA 1
ATOM 700 C C . TYR A 1 85 ? -2.841 -2.507 -14.956 1.00 89.38 85 TYR A C 1
ATOM 702 O O . TYR A 1 85 ? -2.813 -2.112 -16.124 1.00 89.38 85 TYR A O 1
ATOM 710 N N . VAL A 1 86 ? -1.847 -3.224 -14.431 1.00 90.19 86 VAL A N 1
ATOM 711 C CA . VAL A 1 86 ? -0.636 -3.569 -15.183 1.00 90.19 86 VAL A CA 1
ATOM 712 C C . VAL A 1 86 ? -0.353 -5.070 -15.034 1.00 90.19 86 VAL A C 1
ATOM 714 O O . VAL A 1 86 ? 0.573 -5.474 -14.331 1.00 90.19 86 VAL A O 1
ATOM 717 N N . PRO A 1 87 ? -1.130 -5.941 -15.707 1.00 90.06 87 PRO A N 1
ATOM 718 C CA . PRO A 1 87 ? -1.030 -7.386 -15.515 1.00 90.06 87 PRO A CA 1
ATOM 719 C C . PRO A 1 87 ? 0.359 -7.929 -15.876 1.00 90.06 87 PRO A C 1
ATOM 721 O O . PRO A 1 87 ? 0.962 -7.533 -16.879 1.00 90.06 87 PRO A O 1
ATOM 724 N N . GLY A 1 88 ? 0.879 -8.839 -15.052 1.00 85.56 88 GLY A N 1
ATOM 725 C CA . GLY A 1 88 ? 2.183 -9.481 -15.260 1.00 85.56 88 GLY A CA 1
ATOM 726 C C . GLY A 1 88 ? 3.406 -8.596 -14.989 1.00 85.56 88 GLY A C 1
ATOM 727 O O . GLY A 1 88 ? 4.522 -9.021 -15.282 1.00 85.56 88 GLY A O 1
ATOM 728 N N . ILE A 1 89 ? 3.221 -7.380 -14.454 1.00 86.38 89 ILE A N 1
ATOM 729 C CA . ILE A 1 89 ? 4.339 -6.516 -14.038 1.00 86.38 89 ILE A CA 1
ATOM 730 C C . ILE A 1 89 ? 4.882 -6.892 -12.661 1.00 86.38 89 ILE A C 1
ATOM 732 O O . ILE A 1 89 ? 6.055 -6.684 -12.364 1.00 86.38 89 ILE A O 1
ATOM 736 N N . MET A 1 90 ? 4.003 -7.412 -11.8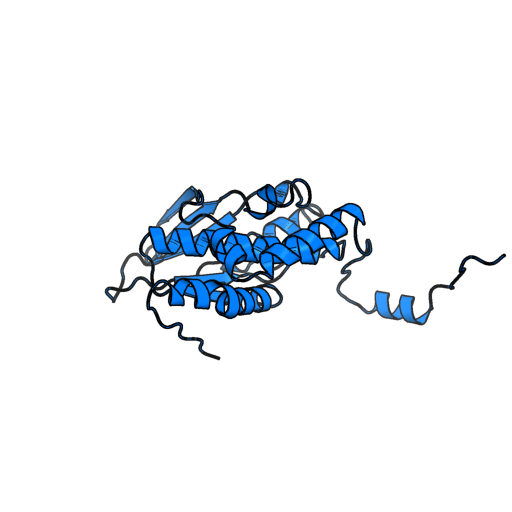06 1.00 83.44 90 MET A N 1
ATOM 737 C CA . MET A 1 90 ? 4.347 -7.791 -10.449 1.00 83.44 90 MET A CA 1
ATOM 738 C C . MET A 1 90 ? 4.773 -9.258 -10.406 1.00 83.44 90 MET A C 1
ATOM 740 O O . MET A 1 90 ? 4.204 -10.074 -11.137 1.00 83.44 90 MET A O 1
ATOM 744 N N . PRO A 1 91 ? 5.724 -9.613 -9.531 1.00 80.88 91 PRO A N 1
ATOM 745 C CA . PRO A 1 91 ? 5.986 -11.004 -9.196 1.00 80.88 91 PRO A CA 1
ATOM 746 C C . PRO A 1 91 ? 4.725 -11.644 -8.595 1.00 80.88 91 PRO A C 1
ATOM 748 O O . PRO A 1 91 ? 3.953 -10.983 -7.890 1.00 80.88 91 PRO A O 1
ATOM 751 N N . ILE A 1 92 ? 4.493 -12.922 -8.905 1.00 77.56 92 ILE A N 1
ATOM 752 C CA . ILE A 1 92 ? 3.235 -13.620 -8.591 1.00 77.56 92 ILE A CA 1
ATOM 753 C C . ILE A 1 92 ? 2.990 -13.698 -7.079 1.00 77.56 92 ILE A C 1
ATOM 755 O O . ILE A 1 92 ? 1.860 -13.606 -6.608 1.00 77.56 92 ILE A O 1
ATOM 759 N N . GLU A 1 93 ? 4.074 -13.753 -6.314 1.00 72.69 93 GLU A N 1
ATOM 760 C CA . GLU A 1 93 ? 4.126 -13.799 -4.858 1.00 72.69 93 GLU A CA 1
ATOM 761 C C . GLU A 1 93 ? 3.570 -12.527 -4.206 1.00 72.69 93 GLU A C 1
ATOM 763 O O . GLU A 1 93 ? 3.196 -12.552 -3.033 1.00 72.69 93 GLU A O 1
ATOM 768 N N . SER A 1 94 ? 3.535 -11.426 -4.964 1.00 77.19 94 SER A N 1
ATOM 769 C CA . SER A 1 94 ? 3.123 -10.094 -4.510 1.00 77.19 94 SER A CA 1
ATOM 770 C C . SER A 1 94 ? 1.816 -9.610 -5.116 1.00 77.19 94 SER A C 1
ATOM 772 O O . SER A 1 94 ? 1.391 -8.488 -4.864 1.00 77.19 94 SER A O 1
ATOM 774 N N . VAL A 1 95 ? 1.162 -10.454 -5.915 1.00 84.75 95 VAL A N 1
ATOM 775 C CA . VAL A 1 95 ? -0.214 -10.208 -6.368 1.00 84.75 95 VAL A CA 1
ATOM 776 C C . VAL A 1 95 ? -1.169 -10.163 -5.177 1.00 84.75 95 VAL A C 1
ATOM 778 O O . VAL A 1 95 ? -2.139 -9.413 -5.195 1.00 84.75 95 VAL A O 1
ATOM 781 N N . ILE A 1 96 ? -0.848 -10.911 -4.122 1.00 84.25 96 ILE A N 1
ATOM 782 C CA . ILE A 1 96 ? -1.486 -10.855 -2.810 1.00 84.25 96 ILE A CA 1
ATOM 783 C C . ILE A 1 96 ? -0.461 -10.178 -1.875 1.00 84.25 96 ILE A C 1
ATOM 785 O O . ILE A 1 96 ? 0.656 -10.661 -1.745 1.00 84.25 96 ILE A O 1
ATOM 789 N N . ALA A 1 97 ? -0.726 -9.080 -1.182 1.00 86.00 97 ALA A N 1
ATOM 790 C CA . ALA A 1 97 ? -2.022 -8.646 -0.741 1.00 86.00 97 ALA A CA 1
ATOM 791 C C . ALA A 1 97 ? -2.147 -8.473 0.792 1.00 86.00 97 ALA A C 1
ATOM 793 O O . ALA A 1 97 ? -3.254 -8.209 1.230 1.00 86.00 97 ALA A O 1
ATOM 794 N N . ARG A 1 98 ? -1.112 -8.721 1.621 1.00 84.25 98 ARG A N 1
ATOM 795 C CA . ARG A 1 98 ? -1.267 -9.049 3.062 1.00 84.25 98 ARG A CA 1
ATOM 796 C C . ARG A 1 98 ? -0.986 -7.912 4.047 1.00 84.25 98 ARG A C 1
ATOM 798 O O . ARG A 1 98 ? 0.053 -7.265 3.983 1.00 84.25 98 ARG A O 1
ATOM 805 N N . PHE A 1 99 ? -1.857 -7.764 5.037 1.00 82.38 99 PHE A N 1
ATOM 806 C CA . PHE A 1 99 ? -1.724 -6.771 6.099 1.00 82.38 99 PHE A CA 1
ATOM 807 C C . PHE A 1 99 ? -2.061 -7.373 7.462 1.00 82.38 99 PHE A C 1
ATOM 809 O O . PHE A 1 99 ? -2.768 -8.377 7.553 1.00 82.38 99 PHE A O 1
ATOM 816 N N . GLN A 1 100 ? -1.576 -6.719 8.516 1.00 82.31 100 GLN A N 1
ATOM 817 C CA . GLN A 1 100 ? -1.987 -7.012 9.880 1.00 82.31 100 GLN A CA 1
ATOM 818 C C . GLN A 1 100 ? -2.619 -5.777 10.513 1.00 82.31 100 GLN A C 1
ATOM 820 O O . GLN A 1 100 ? -2.048 -4.682 10.513 1.00 82.31 100 GLN A O 1
ATOM 825 N N . PHE A 1 101 ? -3.800 -5.971 11.087 1.00 85.12 101 PHE A N 1
ATOM 826 C CA . PHE A 1 101 ? -4.572 -4.936 11.743 1.00 85.12 101 PHE A CA 1
ATOM 827 C C . PHE A 1 101 ? -4.723 -5.227 13.230 1.00 85.12 101 PHE A C 1
ATOM 829 O O . PHE A 1 101 ? -5.398 -6.166 13.637 1.00 85.12 101 PHE A O 1
ATOM 836 N N . ILE A 1 102 ? -4.098 -4.385 14.045 1.00 84.81 102 ILE A N 1
ATOM 837 C CA . ILE A 1 102 ? -4.179 -4.450 15.500 1.00 84.81 102 ILE A CA 1
ATOM 838 C C . ILE A 1 102 ? -5.193 -3.405 15.953 1.00 84.81 102 ILE A C 1
ATOM 840 O O . ILE A 1 102 ? -5.060 -2.223 15.630 1.00 84.81 102 ILE A O 1
ATOM 844 N N . VAL A 1 103 ? -6.207 -3.843 16.693 1.00 85.94 103 VAL A N 1
ATOM 845 C CA . VAL A 1 103 ? -7.304 -2.994 17.156 1.00 85.94 103 VAL A CA 1
ATOM 846 C C . VAL A 1 103 ? -7.554 -3.218 18.649 1.00 85.94 103 VAL A C 1
ATOM 848 O O . VAL A 1 103 ? -7.605 -4.369 19.086 1.00 85.94 103 VAL A O 1
ATOM 851 N N . PRO A 1 104 ? -7.715 -2.165 19.469 1.00 87.88 104 PRO A N 1
ATOM 852 C CA . PRO A 1 104 ? -8.045 -2.345 20.878 1.00 87.88 104 PRO A CA 1
ATOM 853 C C . PRO A 1 104 ? -9.447 -2.949 21.041 1.00 87.88 104 PRO A C 1
ATOM 855 O O . PRO A 1 104 ? -10.323 -2.797 20.179 1.00 87.88 104 PRO A O 1
ATOM 858 N N . LYS A 1 105 ? -9.666 -3.655 22.156 1.00 86.06 105 LYS A N 1
ATOM 859 C CA . LYS A 1 105 ? -10.993 -4.200 22.495 1.00 86.06 105 LYS A CA 1
ATOM 860 C C . LYS A 1 105 ? -11.978 -3.104 22.901 1.00 86.06 105 LYS A C 1
ATOM 862 O O . LYS A 1 105 ? -13.153 -3.180 22.549 1.00 86.06 105 LYS A O 1
ATOM 867 N N . GLU A 1 106 ? -11.480 -2.066 23.563 1.00 85.44 106 GLU A N 1
ATOM 868 C CA . GLU A 1 106 ? -12.263 -0.940 24.065 1.00 85.44 106 GLU A CA 1
ATOM 869 C C . GLU A 1 106 ? -11.750 0.382 23.489 1.00 85.44 106 GLU A C 1
ATOM 871 O O . GLU A 1 106 ? -10.559 0.545 23.219 1.00 85.44 106 GLU A O 1
ATOM 876 N N . TRP A 1 107 ? -12.658 1.339 23.303 1.00 83.81 107 TRP A N 1
ATOM 877 C CA . TRP A 1 107 ? -12.336 2.680 22.826 1.00 83.81 107 TRP A CA 1
ATOM 878 C C . TRP A 1 107 ? -12.788 3.708 23.855 1.00 83.81 107 TRP A C 1
ATOM 880 O O . TRP A 1 107 ? -13.955 3.746 24.233 1.00 83.81 107 TRP A O 1
ATOM 890 N N . ASN A 1 108 ? -11.878 4.597 24.248 1.00 82.12 108 ASN A N 1
ATOM 891 C CA . ASN A 1 108 ? -12.166 5.664 25.214 1.00 82.12 108 ASN A CA 1
ATOM 892 C C . ASN A 1 108 ? -12.970 6.830 24.612 1.00 82.12 108 ASN A C 1
ATOM 894 O O . ASN A 1 108 ? -13.307 7.780 25.312 1.00 82.12 108 ASN A O 1
ATOM 898 N N . SER A 1 109 ? -13.239 6.808 23.304 1.00 82.19 109 SER A N 1
ATOM 899 C CA . SER A 1 109 ? -13.939 7.877 22.595 1.00 82.19 109 SER A CA 1
ATOM 900 C C . SER A 1 109 ? -14.954 7.304 21.609 1.00 82.19 109 SER A C 1
ATOM 902 O O . SER A 1 109 ? -14.875 6.138 21.227 1.00 82.19 109 SER A O 1
ATOM 904 N N . LYS A 1 110 ? -15.874 8.152 21.134 1.00 84.31 110 LYS A N 1
ATOM 905 C CA . LYS A 1 110 ? -16.786 7.814 20.027 1.00 84.31 110 LYS A CA 1
ATOM 906 C C . LYS A 1 110 ? -16.034 7.499 18.723 1.00 84.31 110 LYS A C 1
ATOM 908 O O . LYS A 1 110 ? -16.560 6.797 17.863 1.00 84.31 110 LYS A O 1
ATOM 913 N N . TYR A 1 111 ? -14.833 8.047 18.564 1.00 81.50 111 TYR A N 1
ATOM 914 C CA . TYR A 1 111 ? -13.977 7.835 17.407 1.00 81.50 111 TYR A CA 1
ATOM 915 C C . TYR A 1 111 ? -13.129 6.576 17.569 1.00 81.50 111 TYR A C 1
ATOM 917 O O . TYR A 1 111 ? -12.680 6.245 18.669 1.00 81.50 111 TYR A O 1
ATOM 925 N N . ARG A 1 112 ? -12.870 5.921 16.436 1.00 84.81 112 ARG A N 1
ATOM 926 C CA . ARG A 1 112 ? -12.029 4.728 16.321 1.00 84.81 112 ARG A CA 1
ATOM 927 C C . ARG A 1 112 ? -10.849 5.049 15.403 1.00 84.81 112 ARG A C 1
ATOM 929 O O . ARG A 1 112 ? -10.878 4.643 14.239 1.00 84.81 112 ARG A O 1
ATOM 936 N N . PRO A 1 113 ? -9.878 5.864 15.859 1.00 83.88 113 PRO A N 1
ATOM 937 C CA . PRO A 1 113 ? -8.781 6.304 15.015 1.00 83.88 113 PRO A CA 1
ATOM 938 C C . PRO A 1 113 ? -7.901 5.135 14.581 1.00 83.88 113 PRO A C 1
ATOM 940 O O . PRO A 1 113 ? -7.602 4.245 15.377 1.00 83.88 113 PRO A O 1
ATOM 943 N N . VAL A 1 114 ? -7.455 5.161 13.327 1.00 83.00 114 VAL A N 1
ATOM 944 C CA . VAL A 1 114 ? -6.545 4.150 12.772 1.00 83.00 114 VAL A CA 1
ATOM 945 C C . VAL A 1 114 ? -5.449 4.848 11.985 1.00 83.00 114 VAL A C 1
ATOM 947 O O . VAL A 1 114 ? -5.723 5.739 11.190 1.00 83.00 114 VAL A O 1
ATOM 950 N N . CYS A 1 115 ? -4.200 4.440 12.192 1.00 80.12 115 CYS A N 1
ATOM 951 C CA . CYS A 1 115 ? -3.062 4.947 11.436 1.00 80.12 115 CYS A CA 1
ATOM 952 C C . CYS A 1 115 ? -2.428 3.806 10.651 1.00 80.12 115 CYS A C 1
ATOM 954 O O . CYS A 1 115 ? -1.996 2.837 11.267 1.00 80.12 115 CYS A O 1
ATOM 956 N N . ILE A 1 116 ? -2.372 3.925 9.324 1.00 82.94 116 ILE A N 1
ATOM 957 C CA . ILE A 1 116 ? -1.719 2.959 8.443 1.00 82.94 116 ILE A CA 1
ATOM 958 C C . ILE A 1 116 ? -0.205 3.184 8.468 1.00 82.94 116 ILE A C 1
ATOM 960 O O . ILE A 1 116 ? 0.248 4.249 8.057 1.00 82.94 116 ILE A O 1
ATOM 964 N N . HIS A 1 117 ? 0.584 2.190 8.882 1.00 79.19 117 HIS A N 1
ATOM 965 C CA . HIS A 1 117 ? 2.044 2.237 8.804 1.00 79.19 117 HIS A CA 1
ATOM 966 C C . HIS A 1 117 ? 2.583 1.440 7.607 1.00 79.19 117 HIS A C 1
ATOM 968 O O . HIS A 1 117 ? 2.426 0.219 7.514 1.00 79.19 117 HIS A O 1
ATOM 974 N N . LEU A 1 118 ? 3.270 2.142 6.704 1.00 77.50 118 LEU A N 1
ATOM 975 C CA . LEU A 1 118 ? 3.984 1.570 5.566 1.00 77.50 118 LEU A CA 1
ATOM 976 C C . LEU A 1 118 ? 5.427 1.230 5.965 1.00 77.50 118 LEU A C 1
ATOM 978 O O . LEU A 1 118 ? 6.248 2.121 6.201 1.00 77.50 118 LEU A O 1
ATOM 982 N N . ALA A 1 119 ? 5.727 -0.068 6.019 1.00 66.50 119 ALA A N 1
ATOM 983 C CA . ALA A 1 119 ? 7.047 -0.597 6.354 1.00 66.50 119 ALA A CA 1
ATOM 984 C C . ALA A 1 119 ? 8.161 -0.115 5.399 1.00 66.50 119 ALA A C 1
ATOM 986 O O . ALA A 1 119 ? 7.917 0.237 4.244 1.00 66.50 119 ALA A O 1
ATOM 987 N N . GLY A 1 120 ? 9.414 -0.134 5.857 1.00 55.56 120 GLY A N 1
ATOM 988 C CA . GLY A 1 120 ? 10.565 0.091 4.988 1.00 55.56 120 GLY A CA 1
ATOM 989 C C . GLY A 1 120 ? 10.825 -1.089 4.044 1.00 55.56 120 GLY A C 1
ATOM 990 O O . GLY A 1 120 ? 10.503 -2.245 4.332 1.00 55.56 120 GLY A O 1
ATOM 991 N N . THR A 1 121 ? 11.438 -0.801 2.891 1.00 56.34 121 THR A N 1
ATOM 992 C CA . THR A 1 121 ? 11.867 -1.806 1.906 1.00 56.34 121 THR A CA 1
ATOM 993 C C . THR A 1 121 ? 12.809 -2.823 2.549 1.00 56.34 121 THR A C 1
ATOM 995 O O . THR A 1 121 ? 13.976 -2.523 2.790 1.00 56.34 121 THR A O 1
ATOM 998 N N . GLY A 1 122 ? 12.320 -4.043 2.784 1.00 48.31 122 GLY A N 1
ATOM 999 C CA . GLY A 1 122 ? 13.122 -5.132 3.337 1.00 48.31 122 GLY A CA 1
ATOM 1000 C C . GLY A 1 122 ? 13.187 -5.222 4.853 1.00 48.31 122 GLY A C 1
ATOM 1001 O O . GLY A 1 122 ? 14.086 -5.888 5.370 1.00 48.31 122 GLY A O 1
ATOM 1002 N N . ASP A 1 123 ? 12.278 -4.570 5.571 1.00 52.28 123 ASP A N 1
ATOM 1003 C CA . ASP A 1 123 ? 12.215 -4.689 7.025 1.00 52.28 123 ASP A CA 1
ATOM 1004 C C . ASP A 1 123 ? 11.498 -5.964 7.444 1.00 52.28 123 ASP A C 1
ATOM 1006 O O . ASP A 1 123 ? 10.284 -6.003 7.475 1.00 52.28 123 ASP A O 1
ATOM 1010 N N . HIS A 1 124 ? 12.239 -6.998 7.836 1.00 47.12 124 HIS A N 1
ATOM 1011 C CA . HIS A 1 124 ? 11.693 -8.331 8.113 1.00 47.12 124 HIS A CA 1
ATOM 1012 C C . HIS A 1 124 ? 10.866 -8.418 9.419 1.00 47.12 124 HIS A C 1
ATOM 1014 O O . HIS A 1 124 ? 10.143 -9.390 9.605 1.00 47.12 124 HIS A O 1
ATOM 1020 N N . ASN A 1 125 ? 10.957 -7.413 10.308 1.00 41.88 125 ASN A N 1
ATOM 1021 C CA . ASN A 1 125 ? 10.459 -7.459 11.694 1.00 41.88 125 ASN A CA 1
ATOM 1022 C C . ASN A 1 125 ? 9.765 -6.151 12.151 1.00 41.88 125 ASN A C 1
ATOM 1024 O O . ASN A 1 125 ? 9.986 -5.697 13.275 1.00 41.88 125 ASN A O 1
ATOM 1028 N N . VAL A 1 126 ? 8.935 -5.511 11.317 1.00 43.84 126 VAL A N 1
ATOM 1029 C CA . VAL A 1 126 ? 8.243 -4.252 11.712 1.00 43.84 126 VAL A CA 1
ATOM 1030 C C . VAL A 1 126 ? 7.242 -4.456 12.864 1.00 43.84 126 VAL A C 1
ATOM 1032 O O . VAL A 1 126 ? 6.912 -3.516 13.583 1.00 43.84 126 VAL A O 1
ATOM 1035 N N . LEU A 1 127 ? 6.836 -5.704 13.111 1.00 41.44 127 LEU A N 1
ATOM 1036 C CA . LEU A 1 127 ? 5.849 -6.097 14.122 1.00 41.44 127 LEU A CA 1
ATOM 1037 C C . LEU A 1 127 ? 6.255 -5.805 15.579 1.00 41.44 127 LEU A C 1
ATOM 1039 O O . LEU A 1 127 ? 5.389 -5.767 16.446 1.00 41.44 127 LEU A O 1
ATOM 1043 N N . ASN A 1 128 ? 7.539 -5.559 15.866 1.00 36.34 128 ASN A N 1
ATOM 1044 C CA . ASN A 1 128 ? 8.010 -5.414 17.250 1.00 36.34 128 ASN A CA 1
ATOM 1045 C C . ASN A 1 128 ? 8.073 -3.968 17.772 1.00 36.34 128 ASN A C 1
ATOM 1047 O O . ASN A 1 128 ? 8.323 -3.788 18.961 1.00 36.34 128 ASN A O 1
ATOM 1051 N N . TYR A 1 129 ? 7.868 -2.945 16.931 1.00 35.94 129 TYR A N 1
ATOM 1052 C CA . TYR A 1 129 ? 8.077 -1.545 17.343 1.00 35.94 129 TYR A CA 1
ATOM 1053 C C . TYR A 1 129 ? 6.811 -0.689 17.428 1.00 35.94 129 TYR A C 1
ATOM 1055 O O . TYR A 1 129 ? 6.804 0.282 18.182 1.00 35.94 129 TYR A O 1
ATOM 1063 N N . PHE A 1 130 ? 5.730 -1.036 16.724 1.00 35.78 130 PHE A N 1
ATOM 1064 C CA . PHE A 1 130 ? 4.527 -0.204 16.689 1.00 35.78 130 PHE A CA 1
ATOM 1065 C C . PHE A 1 130 ? 3.261 -1.044 16.879 1.00 35.78 130 PHE A C 1
ATOM 1067 O O . PHE A 1 130 ? 2.956 -1.914 16.072 1.00 35.78 130 PHE A O 1
ATOM 1074 N N . LYS A 1 131 ? 2.477 -0.730 17.922 1.00 35.06 131 LYS A N 1
ATOM 1075 C CA . LYS A 1 131 ? 1.116 -1.262 18.165 1.00 35.06 131 LYS A CA 1
ATOM 1076 C C . LYS A 1 131 ? 0.076 -0.751 17.139 1.00 35.06 131 LYS A C 1
ATOM 1078 O O . LYS A 1 131 ? -1.125 -0.825 17.381 1.00 35.06 131 LYS A O 1
ATOM 1083 N N . THR A 1 132 ? 0.519 -0.215 16.004 1.00 38.50 132 THR A N 1
ATOM 1084 C CA . THR A 1 132 ? -0.297 0.504 15.021 1.00 38.50 132 THR A CA 1
ATOM 1085 C C . THR A 1 132 ? -0.039 -0.085 13.632 1.00 38.50 132 THR A C 1
ATOM 1087 O O . THR A 1 132 ? 1.086 -0.021 13.147 1.00 38.50 132 THR A O 1
ATOM 1090 N N . PHE A 1 133 ? -1.083 -0.706 13.061 1.00 42.81 133 PHE A N 1
ATOM 1091 C CA . PHE A 1 133 ? -1.243 -1.265 11.701 1.00 42.81 133 PHE A CA 1
ATOM 1092 C C . PHE A 1 133 ? 0.016 -1.298 10.823 1.00 42.81 133 PHE A C 1
ATOM 1094 O O . PHE A 1 133 ? 0.413 -0.262 10.306 1.00 42.81 133 PHE A O 1
ATOM 1101 N N . SER A 1 134 ? 0.582 -2.477 10.554 1.00 41.78 134 SER A N 1
ATOM 1102 C CA . SER A 1 134 ? 1.699 -2.625 9.611 1.00 41.78 134 SER A CA 1
ATOM 1103 C C . SER A 1 134 ? 1.214 -3.262 8.307 1.00 41.78 134 SER A C 1
ATOM 1105 O O . SER A 1 134 ? 0.715 -4.390 8.291 1.00 41.78 134 SER A O 1
ATOM 1107 N N . LEU A 1 135 ? 1.376 -2.542 7.196 1.00 39.97 135 LEU A N 1
ATOM 1108 C CA . LEU A 1 135 ? 1.246 -3.106 5.855 1.00 39.97 135 LEU A CA 1
ATOM 1109 C C . LEU A 1 135 ? 2.505 -3.928 5.543 1.00 39.97 135 LEU A C 1
ATOM 1111 O O . LEU A 1 135 ? 3.585 -3.381 5.310 1.00 39.97 135 LEU A O 1
ATOM 1115 N N . THR A 1 136 ? 2.364 -5.254 5.554 1.00 45.44 136 THR A N 1
ATOM 1116 C CA . THR A 1 136 ? 3.455 -6.226 5.393 1.00 45.44 136 THR A CA 1
ATOM 1117 C C . THR A 1 136 ? 3.752 -6.597 3.935 1.00 45.44 136 THR A C 1
ATOM 1119 O O . THR A 1 136 ? 4.674 -7.372 3.682 1.00 45.44 136 THR A O 1
ATOM 1122 N N . HIS A 1 137 ? 3.062 -6.024 2.942 1.00 41.31 137 HIS A N 1
ATOM 1123 C CA . HIS A 1 137 ? 3.321 -6.299 1.515 1.00 41.31 137 HIS A CA 1
ATOM 1124 C C . HIS A 1 137 ? 4.761 -6.093 1.079 1.00 41.31 137 HIS A C 1
ATOM 1126 O O . HIS A 1 137 ? 5.302 -6.887 0.308 1.00 41.31 137 HIS A O 1
ATOM 1132 N N . ILE A 1 138 ? 5.391 -5.042 1.598 1.00 44.53 138 ILE A N 1
ATOM 1133 C CA . ILE A 1 138 ? 6.767 -4.684 1.256 1.00 44.53 138 ILE A CA 1
ATOM 1134 C C . ILE A 1 138 ? 7.729 -5.796 1.690 1.00 44.53 138 ILE A C 1
ATOM 1136 O O . ILE A 1 138 ? 8.712 -6.059 0.997 1.00 44.53 138 ILE A O 1
ATOM 1140 N N . LEU A 1 139 ? 7.426 -6.498 2.790 1.00 36.75 139 LEU A N 1
ATOM 1141 C CA . LEU A 1 139 ? 8.254 -7.597 3.277 1.00 36.75 139 LEU A CA 1
ATOM 1142 C C . LEU A 1 139 ? 8.250 -8.782 2.318 1.00 36.75 139 LEU A C 1
ATOM 1144 O O . LEU A 1 139 ? 9.313 -9.317 1.999 1.00 36.75 139 LEU A O 1
ATOM 1148 N N . LYS A 1 140 ? 7.068 -9.197 1.849 1.00 34.81 140 LYS A N 1
ATOM 1149 C CA . LYS A 1 140 ? 6.958 -10.445 1.087 1.00 34.81 140 LYS A CA 1
ATOM 1150 C C . LYS A 1 140 ? 7.496 -10.313 -0.338 1.00 34.81 140 LYS A C 1
ATOM 1152 O O . LYS A 1 140 ? 8.138 -11.244 -0.821 1.00 34.81 140 LYS A O 1
ATOM 1157 N N . TRP A 1 141 ? 7.341 -9.140 -0.965 1.00 34.69 141 TRP A N 1
ATOM 1158 C CA . TRP A 1 141 ? 7.874 -8.848 -2.309 1.00 34.69 141 TRP A CA 1
ATOM 1159 C C . TRP A 1 141 ? 9.373 -9.143 -2.427 1.00 34.69 141 TRP A C 1
ATOM 1161 O O . TRP A 1 141 ? 9.879 -9.588 -3.459 1.00 34.69 141 TRP A O 1
ATOM 1171 N N . LEU A 1 142 ? 10.104 -8.924 -1.339 1.00 37.81 142 LEU A N 1
ATOM 1172 C CA . LEU A 1 142 ? 11.552 -9.015 -1.344 1.00 37.81 142 LEU A CA 1
ATOM 1173 C C . LEU A 1 142 ? 12.104 -10.320 -0.765 1.00 37.81 142 LEU A C 1
ATOM 1175 O O . LEU A 1 142 ? 13.298 -10.576 -0.931 1.00 37.81 142 LEU A O 1
ATOM 1179 N N . GLN A 1 143 ? 11.272 -11.128 -0.106 1.00 33.44 143 GLN A N 1
ATOM 1180 C CA . GLN A 1 143 ? 11.706 -12.364 0.545 1.00 33.44 143 GLN A CA 1
ATOM 1181 C C . GLN A 1 143 ? 12.042 -13.460 -0.478 1.00 33.44 143 GLN A C 1
ATOM 1183 O O . GLN A 1 143 ? 13.002 -14.202 -0.296 1.00 33.44 143 GLN A O 1
ATOM 1188 N N . GLU A 1 144 ? 11.326 -13.528 -1.604 1.00 37.62 144 GLU A N 1
ATOM 1189 C CA . GLU A 1 144 ? 11.482 -14.650 -2.543 1.00 37.62 144 GLU A CA 1
ATOM 1190 C C . GLU A 1 144 ? 12.297 -14.328 -3.795 1.00 37.62 144 GLU A C 1
ATOM 1192 O O . GLU A 1 144 ? 12.874 -15.235 -4.397 1.00 37.62 144 GLU A O 1
ATOM 1197 N N . THR A 1 145 ? 12.517 -13.051 -4.137 1.00 38.06 145 THR A N 1
ATOM 1198 C CA . THR A 1 145 ? 13.450 -12.739 -5.234 1.00 38.06 145 THR A CA 1
ATOM 1199 C C . THR A 1 145 ? 14.892 -13.178 -4.926 1.00 38.06 145 THR A C 1
ATOM 1201 O O . THR A 1 145 ? 15.715 -13.218 -5.840 1.00 38.06 145 THR A O 1
ATOM 1204 N N . GLN A 1 146 ? 15.231 -13.555 -3.690 1.00 37.72 146 GLN A N 1
ATOM 1205 C CA . GLN A 1 146 ? 16.571 -14.015 -3.302 1.00 37.72 146 GLN A CA 1
ATOM 1206 C C . GLN A 1 146 ? 16.577 -15.380 -2.572 1.00 37.72 146 GLN A C 1
ATOM 1208 O O . GLN A 1 146 ? 17.631 -15.816 -2.112 1.00 37.72 146 GLN A O 1
ATO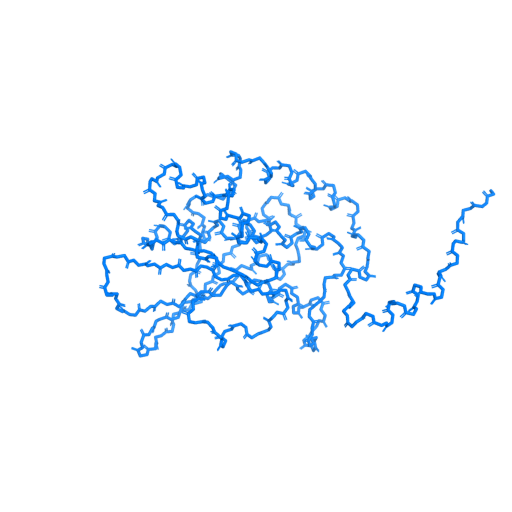M 1213 N N . GLY A 1 147 ? 15.439 -16.084 -2.510 1.00 36.25 147 GLY A N 1
ATOM 1214 C CA . GLY A 1 147 ? 15.310 -17.357 -1.792 1.00 36.25 147 GLY A CA 1
ATOM 1215 C C . GLY A 1 147 ? 15.339 -17.227 -0.255 1.00 36.25 147 GLY A C 1
ATOM 1216 O O . GLY A 1 147 ? 15.620 -16.155 0.283 1.00 36.25 147 GLY A O 1
ATOM 1217 N N . PRO A 1 148 ? 15.083 -18.329 0.477 1.00 39.03 148 PRO A N 1
ATOM 1218 C CA . PRO A 1 148 ? 14.766 -18.329 1.915 1.00 39.03 148 PRO A CA 1
ATOM 1219 C C . PRO A 1 148 ? 15.873 -17.834 2.873 1.00 39.03 148 PRO A C 1
ATOM 1221 O O . PRO A 1 148 ? 15.618 -17.708 4.065 1.00 39.03 148 PRO A O 1
ATOM 1224 N N . ASN A 1 149 ? 17.080 -17.512 2.385 1.00 33.97 149 ASN A N 1
ATOM 1225 C CA . ASN A 1 149 ? 18.246 -17.123 3.201 1.00 33.97 149 ASN A CA 1
ATOM 1226 C C . ASN A 1 149 ? 18.724 -15.670 2.990 1.00 33.97 149 ASN A C 1
ATOM 1228 O O . ASN A 1 149 ? 19.815 -15.293 3.432 1.00 33.97 149 ASN A O 1
ATOM 1232 N N . ALA A 1 150 ? 17.950 -14.829 2.305 1.00 40.16 150 ALA A N 1
ATOM 1233 C CA . ALA A 1 150 ? 18.361 -13.461 2.015 1.00 40.16 150 ALA A CA 1
ATOM 1234 C C . ALA A 1 150 ? 18.121 -12.517 3.205 1.00 40.16 150 ALA A C 1
ATOM 1236 O O . ALA A 1 150 ? 17.029 -12.013 3.417 1.00 40.16 150 ALA A O 1
ATOM 1237 N N . ARG A 1 151 ? 19.186 -12.222 3.960 1.00 37.56 151 ARG A N 1
ATOM 1238 C CA . ARG A 1 151 ? 19.177 -11.336 5.146 1.00 37.56 151 ARG A CA 1
ATOM 1239 C C . ARG A 1 151 ? 18.845 -9.864 4.840 1.00 37.56 151 ARG A C 1
ATOM 1241 O O . ARG A 1 151 ? 18.673 -9.070 5.761 1.00 37.56 151 ARG A O 1
ATOM 1248 N N . ARG A 1 152 ? 18.844 -9.484 3.557 1.00 44.84 152 ARG A N 1
ATOM 1249 C CA . ARG A 1 152 ? 18.509 -8.148 3.056 1.00 44.84 152 ARG A CA 1
ATOM 1250 C C . ARG A 1 152 ? 17.857 -8.244 1.688 1.00 44.84 152 ARG A C 1
ATOM 1252 O O . ARG A 1 152 ? 18.363 -8.880 0.766 1.00 44.84 152 ARG A O 1
ATOM 1259 N N . SER A 1 153 ? 16.774 -7.514 1.575 1.00 54.81 153 SER A N 1
ATOM 1260 C CA . SER A 1 153 ? 15.991 -7.312 0.378 1.00 54.81 153 SER A CA 1
ATOM 1261 C C . SER A 1 153 ? 16.636 -6.282 -0.545 1.00 54.81 153 SER A C 1
ATOM 1263 O O . SER A 1 153 ? 17.031 -5.211 -0.089 1.00 54.81 153 SER A O 1
ATOM 1265 N N . SER A 1 154 ? 16.743 -6.574 -1.841 1.00 57.62 154 SER A N 1
ATOM 1266 C CA . SER A 1 154 ? 17.259 -5.607 -2.814 1.00 57.62 154 SER A CA 1
ATOM 1267 C C . SER A 1 154 ? 16.461 -5.639 -4.108 1.00 57.62 154 SER A C 1
ATOM 1269 O O . SER A 1 154 ? 16.273 -6.706 -4.696 1.00 57.62 154 SER A O 1
ATOM 1271 N N . LEU A 1 155 ? 16.034 -4.459 -4.562 1.00 66.75 155 LEU A N 1
ATOM 1272 C CA . LEU A 1 155 ? 15.407 -4.276 -5.868 1.00 66.75 155 LEU A CA 1
ATOM 1273 C C . LEU A 1 155 ? 16.419 -4.617 -6.957 1.00 66.75 155 LEU A C 1
ATOM 1275 O O . LEU A 1 155 ? 17.545 -4.111 -6.955 1.00 66.75 155 LEU A O 1
ATOM 1279 N N . LYS A 1 156 ? 16.032 -5.492 -7.883 1.00 72.12 156 LYS A N 1
ATOM 1280 C CA . LYS A 1 156 ? 16.944 -5.981 -8.919 1.00 72.12 156 LYS A CA 1
ATOM 1281 C C . LYS A 1 156 ? 16.971 -5.040 -10.109 1.00 72.12 156 LYS A C 1
ATOM 1283 O O . LYS A 1 156 ? 18.050 -4.831 -10.659 1.00 72.12 156 LYS A O 1
ATOM 1288 N N . ASN A 1 157 ? 15.825 -4.465 -10.465 1.00 79.38 157 ASN A N 1
ATOM 1289 C CA . ASN A 1 157 ? 15.673 -3.509 -11.554 1.00 79.38 157 ASN A CA 1
ATOM 1290 C C . ASN A 1 157 ? 15.127 -2.170 -11.056 1.00 79.38 157 ASN A C 1
ATOM 1292 O O . ASN A 1 157 ? 14.430 -2.116 -10.046 1.00 79.38 157 ASN A O 1
ATOM 1296 N N . VAL A 1 158 ? 15.379 -1.086 -11.790 1.00 80.75 158 VAL A N 1
ATOM 1297 C CA . VAL A 1 158 ? 14.744 0.215 -11.503 1.00 80.75 158 VAL A CA 1
ATOM 1298 C C . VAL A 1 158 ? 13.225 0.147 -11.707 1.00 80.75 158 VAL A C 1
ATOM 1300 O O . VAL A 1 158 ? 12.481 0.755 -10.942 1.00 80.75 158 VAL A O 1
ATOM 1303 N N . SER A 1 159 ? 12.744 -0.645 -12.676 1.00 81.81 159 SER A N 1
ATOM 1304 C CA . SER A 1 159 ? 11.310 -0.915 -12.878 1.00 81.81 159 SER A CA 1
ATOM 1305 C C . SER A 1 159 ? 10.606 -1.377 -11.603 1.00 81.81 159 SER A C 1
ATOM 1307 O O . SER A 1 159 ? 9.482 -0.963 -11.340 1.00 81.81 159 SER A O 1
ATOM 1309 N N . ASP A 1 160 ? 11.289 -2.178 -10.786 1.00 81.25 160 ASP A N 1
ATOM 1310 C CA . ASP A 1 160 ? 10.757 -2.748 -9.550 1.00 81.25 160 ASP A CA 1
ATOM 1311 C C . ASP A 1 160 ? 10.376 -1.652 -8.542 1.00 81.25 160 ASP A C 1
ATOM 1313 O O . ASP A 1 160 ? 9.383 -1.776 -7.830 1.00 81.25 160 ASP A O 1
ATOM 1317 N N . LEU A 1 161 ? 11.123 -0.539 -8.527 1.00 81.50 161 LEU A N 1
ATOM 1318 C CA . LEU A 1 161 ? 10.824 0.618 -7.683 1.00 81.50 161 LEU A CA 1
ATOM 1319 C C . LEU A 1 161 ? 9.499 1.277 -8.085 1.00 81.50 161 LEU A C 1
ATOM 1321 O O . LEU A 1 161 ? 8.696 1.628 -7.223 1.00 81.50 161 LEU A O 1
ATOM 1325 N N . PHE A 1 162 ? 9.254 1.424 -9.390 1.00 84.75 162 PHE A N 1
ATOM 1326 C CA . PHE A 1 162 ? 8.008 2.001 -9.900 1.00 84.75 162 PHE A CA 1
ATOM 1327 C C . PHE A 1 162 ? 6.813 1.082 -9.657 1.00 84.75 162 PHE A C 1
ATOM 1329 O O . PHE A 1 162 ? 5.745 1.560 -9.279 1.00 84.75 162 PHE A O 1
ATOM 1336 N N . VAL A 1 163 ? 6.999 -0.227 -9.850 1.00 86.06 163 VAL A N 1
ATOM 1337 C CA . VAL A 1 163 ? 5.968 -1.233 -9.568 1.00 86.06 163 VAL A CA 1
ATOM 1338 C C . VAL A 1 163 ? 5.564 -1.174 -8.104 1.00 86.06 163 VAL A C 1
ATOM 1340 O O . VAL A 1 163 ? 4.385 -1.044 -7.794 1.00 86.06 163 VAL A O 1
ATOM 1343 N N . MET A 1 164 ? 6.551 -1.218 -7.215 1.00 83.44 164 MET A N 1
ATOM 1344 C CA . MET A 1 164 ? 6.340 -1.206 -5.776 1.00 83.44 164 MET A CA 1
ATOM 1345 C C . MET A 1 164 ? 5.710 0.111 -5.300 1.00 83.44 164 MET A C 1
ATOM 1347 O O . MET A 1 164 ? 4.755 0.081 -4.533 1.00 83.44 164 MET A O 1
ATOM 1351 N N . GLY A 1 165 ? 6.174 1.264 -5.791 1.00 83.94 165 GLY A N 1
ATOM 1352 C CA . GLY A 1 165 ? 5.557 2.553 -5.467 1.00 83.94 165 GLY A CA 1
ATOM 1353 C C . GLY A 1 165 ? 4.096 2.642 -5.926 1.00 83.94 165 GLY A C 1
ATOM 1354 O O . GLY A 1 165 ? 3.238 3.077 -5.164 1.00 83.94 165 GLY A O 1
ATOM 1355 N N . GLY A 1 166 ? 3.796 2.183 -7.147 1.00 86.06 166 GLY A N 1
ATOM 1356 C CA . GLY A 1 166 ? 2.429 2.148 -7.674 1.00 86.06 166 GLY A CA 1
ATOM 1357 C C . GLY A 1 166 ? 1.513 1.193 -6.904 1.00 86.06 166 GLY A C 1
ATOM 1358 O O . GLY A 1 166 ? 0.379 1.556 -6.595 1.00 86.06 166 GLY A O 1
ATOM 1359 N N . ALA A 1 167 ? 2.020 0.010 -6.548 1.00 88.25 167 ALA A N 1
ATOM 1360 C CA . ALA A 1 167 ? 1.305 -0.954 -5.718 1.00 88.25 167 ALA A CA 1
ATOM 1361 C C . ALA A 1 167 ? 0.955 -0.358 -4.352 1.00 88.25 167 ALA A C 1
ATOM 1363 O O . ALA A 1 167 ? -0.214 -0.361 -3.986 1.00 88.25 167 ALA A O 1
ATOM 1364 N N . LEU A 1 168 ? 1.915 0.262 -3.660 1.00 85.69 168 LEU A N 1
ATOM 1365 C CA . LEU A 1 168 ? 1.676 0.844 -2.337 1.00 85.69 168 LEU A CA 1
ATOM 1366 C C . LEU A 1 168 ? 0.637 1.959 -2.338 1.00 85.69 168 LEU A C 1
ATOM 1368 O O . LEU A 1 168 ? -0.173 2.036 -1.416 1.00 85.69 168 LEU A O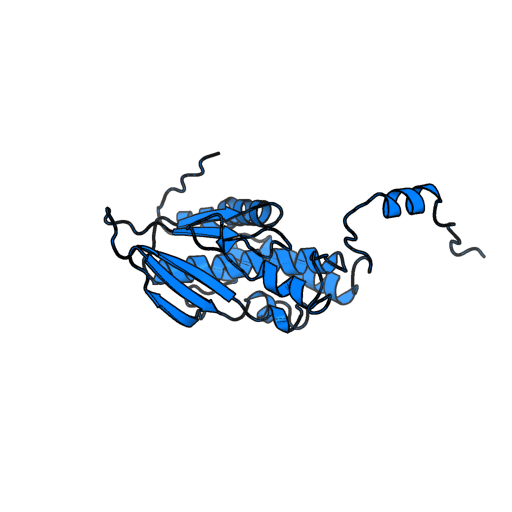 1
ATOM 1372 N N . VAL A 1 169 ? 0.644 2.812 -3.363 1.00 86.62 169 VAL A N 1
ATOM 1373 C CA . VAL A 1 169 ? -0.359 3.872 -3.511 1.00 86.62 169 VAL A CA 1
ATOM 1374 C C . VAL A 1 169 ? -1.763 3.275 -3.628 1.00 86.62 169 VAL A C 1
ATOM 1376 O O . VAL A 1 169 ? -2.666 3.678 -2.896 1.00 86.62 169 VAL A O 1
ATOM 1379 N N . LEU A 1 170 ? -1.944 2.287 -4.508 1.00 88.38 170 LEU A N 1
ATOM 1380 C CA . LEU A 1 170 ? -3.246 1.656 -4.730 1.00 88.38 170 LEU A CA 1
ATOM 1381 C C . LEU A 1 170 ? -3.695 0.780 -3.551 1.00 88.38 170 LEU A C 1
ATOM 1383 O O . LEU A 1 170 ? -4.857 0.806 -3.161 1.00 88.38 170 LEU A O 1
ATOM 1387 N N . GLU A 1 171 ? -2.785 0.016 -2.957 1.00 89.44 171 GLU A N 1
ATOM 1388 C CA . GLU A 1 171 ? -3.064 -0.839 -1.799 1.00 89.44 171 GLU A CA 1
ATOM 1389 C C . GLU A 1 171 ? -3.463 -0.019 -0.574 1.00 89.44 171 GLU A C 1
ATOM 1391 O O . GLU A 1 171 ? -4.406 -0.372 0.133 1.00 89.44 171 GLU A O 1
ATOM 1396 N N . SER A 1 172 ? -2.797 1.115 -0.360 1.00 86.38 172 SER A N 1
ATOM 1397 C CA . SER A 1 172 ? -3.168 2.049 0.699 1.00 86.38 172 SER A CA 1
ATOM 1398 C C . SER A 1 172 ? -4.561 2.629 0.477 1.00 86.38 172 SER A C 1
ATOM 1400 O O . SER A 1 172 ? -5.343 2.692 1.419 1.00 86.38 172 SER A O 1
ATOM 1402 N N . ALA A 1 173 ? -4.906 3.006 -0.760 1.00 87.69 173 ALA A N 1
ATOM 1403 C CA . ALA A 1 173 ? -6.252 3.477 -1.086 1.00 87.69 173 ALA A CA 1
ATOM 1404 C C . ALA A 1 173 ? -7.321 2.399 -0.818 1.00 87.69 173 ALA A C 1
ATOM 1406 O O . ALA A 1 173 ? -8.359 2.700 -0.232 1.00 87.69 173 ALA A O 1
ATOM 1407 N N . ALA A 1 174 ? -7.046 1.134 -1.163 1.00 90.31 174 ALA A N 1
ATOM 1408 C CA . ALA A 1 174 ? -7.945 0.013 -0.872 1.00 90.31 174 ALA A CA 1
ATOM 1409 C C . ALA A 1 174 ? -8.196 -0.154 0.633 1.00 90.31 174 ALA A C 1
ATOM 1411 O O . ALA A 1 174 ? -9.335 -0.349 1.059 1.00 90.31 174 ALA A O 1
ATOM 1412 N N . LEU A 1 175 ? -7.144 -0.031 1.444 1.00 88.25 175 LEU A N 1
ATOM 1413 C CA . LEU A 1 175 ? -7.245 -0.151 2.896 1.00 88.25 175 LEU A CA 1
ATOM 1414 C C . LEU A 1 175 ? -7.926 1.043 3.550 1.00 88.25 175 LEU A C 1
ATOM 1416 O O . LEU A 1 175 ? -8.704 0.847 4.476 1.00 88.25 175 LEU A O 1
ATOM 1420 N N . LEU A 1 176 ? -7.688 2.259 3.062 1.00 87.50 176 LEU A N 1
ATOM 1421 C CA . LEU A 1 176 ? -8.407 3.443 3.529 1.00 87.50 176 LEU A CA 1
ATOM 1422 C C . LEU A 1 176 ? -9.911 3.289 3.286 1.00 87.50 176 LEU A C 1
ATOM 1424 O O . LEU A 1 176 ? -10.695 3.466 4.213 1.00 87.50 176 LEU A O 1
ATOM 1428 N N . HIS A 1 177 ? -10.311 2.861 2.085 1.00 88.56 177 HIS A N 1
ATOM 1429 C CA . HIS A 1 177 ? -11.711 2.565 1.789 1.00 88.56 177 HIS A CA 1
ATOM 1430 C C . HIS A 1 177 ? -12.289 1.483 2.688 1.00 88.56 177 HIS A C 1
ATOM 1432 O O . HIS A 1 177 ? -13.380 1.648 3.228 1.00 88.56 177 HIS A O 1
ATOM 1438 N N . TRP A 1 178 ? -11.561 0.386 2.878 1.00 90.19 178 TRP A N 1
ATOM 1439 C CA . TRP A 1 178 ? -11.992 -0.678 3.772 1.00 90.19 178 TRP A CA 1
ATOM 1440 C C . TRP A 1 178 ? -12.177 -0.176 5.213 1.00 90.19 178 TRP A C 1
ATOM 1442 O O . TRP A 1 178 ? -13.228 -0.410 5.803 1.00 90.19 178 TRP A O 1
ATOM 1452 N N . LEU A 1 179 ? -11.228 0.597 5.749 1.00 87.19 179 LEU A N 1
ATOM 1453 C CA . LEU A 1 179 ? -11.317 1.176 7.093 1.00 87.19 179 LEU A CA 1
ATOM 1454 C C . LEU A 1 179 ? -12.499 2.146 7.236 1.00 87.19 179 LEU A C 1
ATOM 1456 O O . LEU A 1 179 ? -13.203 2.103 8.246 1.00 87.19 179 LEU A O 1
ATOM 1460 N N . GLU A 1 180 ? -12.754 2.989 6.232 1.00 87.75 180 GLU A N 1
ATOM 1461 C CA . GLU A 1 180 ? -13.923 3.875 6.220 1.00 87.75 180 GLU A CA 1
ATOM 1462 C C . GLU A 1 180 ? -15.239 3.087 6.216 1.00 87.75 180 GLU A C 1
ATOM 1464 O O . GLU A 1 180 ? -16.164 3.443 6.949 1.00 87.75 180 GLU A O 1
ATOM 1469 N N . ARG A 1 181 ? -15.327 2.002 5.430 1.00 90.38 181 ARG A N 1
ATOM 1470 C CA . ARG A 1 181 ? -16.516 1.131 5.384 1.00 90.38 181 ARG A CA 1
ATOM 1471 C C . ARG A 1 181 ? -16.793 0.455 6.723 1.00 90.38 181 ARG A C 1
ATOM 1473 O O . ARG A 1 181 ? -17.942 0.404 7.148 1.00 90.38 181 ARG A O 1
ATOM 1480 N N . GLU A 1 182 ? -15.751 -0.013 7.405 1.00 88.75 182 GLU A N 1
ATOM 1481 C CA . GLU A 1 182 ? -15.859 -0.608 8.745 1.00 88.75 182 GLU A CA 1
ATOM 1482 C C . GLU A 1 182 ? -16.141 0.448 9.843 1.00 88.75 182 GLU A C 1
ATOM 1484 O O . GLU A 1 182 ? -16.405 0.127 11.010 1.00 88.75 182 GLU A O 1
ATOM 1489 N N . GLY A 1 183 ? -16.123 1.736 9.478 1.00 88.25 183 GLY A N 1
ATOM 1490 C CA . GLY A 1 183 ? -16.442 2.868 10.341 1.00 88.25 183 GLY A CA 1
ATOM 1491 C C . GLY A 1 183 ? -15.300 3.271 11.274 1.00 88.25 183 GLY A C 1
ATOM 1492 O O . GLY A 1 183 ? -15.562 3.753 12.384 1.00 88.25 183 GLY A O 1
ATOM 1493 N N . TYR A 1 184 ? -14.053 3.029 10.873 1.00 85.38 184 TYR A N 1
ATOM 1494 C CA . TYR A 1 184 ? -12.874 3.576 11.536 1.00 85.38 184 TYR A CA 1
ATOM 1495 C C . TYR A 1 184 ? -12.656 5.029 11.106 1.00 85.38 184 TYR A C 1
ATOM 1497 O O . TYR A 1 184 ? -12.910 5.415 9.968 1.00 85.38 184 TYR A O 1
ATOM 1505 N N . GLY A 1 185 ? -12.207 5.857 12.041 1.00 81.25 185 GLY A N 1
ATOM 1506 C CA . GLY A 1 185 ? -12.004 7.278 11.809 1.00 81.25 185 GLY A CA 1
ATOM 1507 C C . GLY A 1 185 ? -11.733 8.033 13.110 1.00 81.25 185 GLY A C 1
ATOM 1508 O O . GLY A 1 185 ? -12.317 7.680 14.142 1.00 81.25 185 GLY A O 1
ATOM 1509 N N . PRO A 1 186 ? -10.887 9.079 13.090 1.00 85.56 186 PRO A N 1
ATOM 1510 C CA . PRO A 1 186 ? -10.128 9.600 11.941 1.00 85.56 186 PRO A CA 1
ATOM 1511 C C . PRO A 1 186 ? -9.015 8.649 11.456 1.00 85.56 186 PRO A C 1
ATOM 1513 O O . PRO A 1 186 ? -8.468 7.884 12.248 1.00 85.56 186 PRO A O 1
ATOM 1516 N N . LEU A 1 187 ? -8.690 8.688 10.159 1.00 81.94 187 LEU A N 1
ATOM 1517 C CA . LEU A 1 187 ? -7.624 7.866 9.573 1.00 81.94 187 LEU A CA 1
ATOM 1518 C C . LEU A 1 187 ? -6.341 8.680 9.385 1.00 81.94 187 LEU A C 1
ATOM 1520 O O . LEU A 1 187 ? -6.389 9.854 9.019 1.00 81.94 187 LEU A O 1
ATOM 1524 N N . GLY A 1 188 ? -5.203 8.035 9.621 1.00 78.62 188 GLY A N 1
ATOM 1525 C CA . GLY A 1 188 ? -3.869 8.584 9.411 1.00 78.62 188 GLY A CA 1
ATOM 1526 C C . GLY A 1 188 ? -2.985 7.633 8.614 1.00 78.62 188 GLY A C 1
ATOM 1527 O O . GLY A 1 188 ? -3.295 6.449 8.460 1.00 78.62 188 GLY A O 1
ATOM 1528 N N . MET A 1 189 ? -1.868 8.152 8.116 1.00 77.69 189 MET A N 1
ATOM 1529 C CA . MET A 1 189 ? -0.851 7.369 7.425 1.00 77.69 189 MET A CA 1
ATOM 1530 C C . MET A 1 189 ? 0.541 7.787 7.876 1.00 77.69 189 MET A C 1
ATOM 1532 O O . MET A 1 189 ? 0.835 8.969 8.020 1.00 77.69 189 MET A O 1
ATOM 1536 N N . THR A 1 190 ? 1.414 6.808 8.052 1.00 78.12 190 THR A N 1
ATOM 1537 C CA . THR A 1 190 ? 2.825 6.992 8.375 1.00 78.12 190 THR A CA 1
ATOM 1538 C C . THR A 1 190 ? 3.648 5.953 7.621 1.00 78.12 190 THR A C 1
ATOM 1540 O O . THR A 1 190 ? 3.123 4.956 7.122 1.00 78.12 190 THR A O 1
ATOM 1543 N N . GLY A 1 191 ? 4.952 6.157 7.524 1.00 73.06 191 GLY A N 1
ATOM 1544 C CA . GLY A 1 191 ? 5.829 5.172 6.924 1.00 73.06 191 GLY A CA 1
ATOM 1545 C C . GLY A 1 191 ? 7.291 5.543 7.048 1.00 73.06 191 GLY A C 1
ATOM 1546 O O . GLY A 1 191 ? 7.645 6.688 7.328 1.00 73.06 191 GLY A O 1
ATOM 1547 N N . ILE A 1 192 ? 8.152 4.557 6.815 1.00 70.81 192 ILE A N 1
ATOM 1548 C CA . ILE A 1 192 ? 9.605 4.724 6.889 1.00 70.81 192 ILE A CA 1
ATOM 1549 C C . ILE A 1 192 ? 10.199 4.621 5.485 1.00 70.81 192 ILE A C 1
ATOM 1551 O O . ILE A 1 192 ? 9.812 3.770 4.683 1.00 70.81 192 ILE A O 1
ATOM 1555 N N . SER A 1 193 ? 11.173 5.484 5.177 1.00 74.94 193 SER A N 1
ATOM 1556 C CA . SER A 1 193 ? 11.907 5.473 3.906 1.00 74.94 193 SER A CA 1
ATOM 1557 C C . SER A 1 193 ? 10.967 5.641 2.700 1.00 74.94 193 SER A C 1
ATOM 1559 O O . SER A 1 193 ? 10.291 6.666 2.576 1.00 74.94 193 SER A O 1
ATOM 1561 N N . MET A 1 194 ? 10.896 4.657 1.806 1.00 71.50 194 MET A N 1
ATOM 1562 C CA . MET A 1 194 ? 9.960 4.674 0.688 1.00 71.50 194 MET A CA 1
ATOM 1563 C C . MET A 1 194 ? 8.498 4.673 1.161 1.00 71.50 194 MET A C 1
ATOM 1565 O O . MET A 1 194 ? 7.683 5.377 0.571 1.00 71.50 194 MET A O 1
ATOM 1569 N N . GLY A 1 195 ? 8.177 3.965 2.250 1.00 68.81 195 GLY A N 1
ATOM 1570 C CA . GLY A 1 195 ? 6.852 4.020 2.866 1.00 68.81 195 GLY A CA 1
ATOM 1571 C C . GLY A 1 195 ? 6.485 5.438 3.308 1.00 68.81 195 GLY A C 1
ATOM 1572 O O . GLY A 1 195 ? 5.362 5.869 3.086 1.00 68.81 195 GLY A O 1
ATOM 1573 N N . GLY A 1 196 ? 7.451 6.201 3.830 1.00 74.62 196 GLY A N 1
ATOM 1574 C CA . GLY A 1 196 ? 7.255 7.604 4.216 1.00 74.62 196 GLY A CA 1
ATOM 1575 C C . GLY A 1 196 ? 7.000 8.533 3.023 1.00 74.62 196 GLY A C 1
ATOM 1576 O O . GLY A 1 196 ? 6.123 9.392 3.061 1.00 74.62 196 GLY A O 1
ATOM 1577 N N . HIS A 1 197 ? 7.716 8.329 1.912 1.00 79.06 197 HIS A N 1
ATOM 1578 C CA . HIS A 1 197 ? 7.458 9.086 0.680 1.00 79.06 197 HIS A CA 1
ATOM 1579 C C . HIS A 1 197 ? 6.049 8.816 0.141 1.00 79.06 197 HIS A C 1
ATOM 1581 O O . HIS A 1 197 ? 5.347 9.742 -0.265 1.00 79.06 197 HIS A O 1
ATOM 1587 N N . VAL A 1 198 ? 5.627 7.550 0.159 1.00 78.50 198 VAL A N 1
ATOM 1588 C CA . VAL A 1 198 ? 4.295 7.149 -0.299 1.00 78.50 198 VAL A CA 1
ATOM 1589 C C . VAL A 1 198 ? 3.205 7.652 0.653 1.00 78.50 198 VAL A C 1
ATOM 1591 O O . VAL A 1 198 ? 2.190 8.150 0.176 1.00 78.50 198 VAL A O 1
ATOM 1594 N N . SER A 1 199 ? 3.413 7.615 1.974 1.00 75.00 199 SER A N 1
ATOM 1595 C CA . SER A 1 199 ? 2.433 8.124 2.944 1.00 75.00 199 SER A CA 1
ATOM 1596 C C . SER A 1 199 ? 2.206 9.626 2.807 1.00 75.00 199 SER A C 1
ATOM 1598 O O . SER A 1 199 ? 1.068 10.074 2.931 1.00 75.00 199 SER A O 1
ATOM 1600 N N . ILE A 1 200 ? 3.257 10.398 2.506 1.00 78.25 200 ILE A N 1
ATOM 1601 C CA . ILE A 1 200 ? 3.130 11.831 2.212 1.00 78.25 200 ILE A CA 1
ATOM 1602 C C . ILE A 1 200 ? 2.325 12.018 0.930 1.00 78.25 200 ILE A C 1
ATOM 1604 O O . ILE A 1 200 ? 1.323 12.722 0.961 1.00 78.25 200 ILE A O 1
ATOM 1608 N N . PHE A 1 201 ? 2.708 11.342 -0.158 1.00 80.12 201 PHE A N 1
ATOM 1609 C CA . PHE A 1 201 ? 2.014 11.445 -1.444 1.00 80.12 201 PHE A CA 1
ATOM 1610 C C . PHE A 1 201 ? 0.522 11.104 -1.330 1.00 80.12 201 PHE A C 1
ATOM 1612 O O . PHE A 1 201 ? -0.328 11.840 -1.824 1.00 80.12 201 PHE A O 1
ATOM 1619 N N . ILE A 1 202 ? 0.173 10.020 -0.632 1.00 77.31 202 ILE A N 1
ATOM 1620 C CA . ILE A 1 202 ? -1.230 9.652 -0.416 1.00 77.31 202 ILE A CA 1
ATOM 1621 C C . ILE A 1 202 ? -1.923 10.708 0.439 1.00 77.31 202 ILE A C 1
ATOM 1623 O O . ILE A 1 202 ? -3.008 11.154 0.080 1.00 77.31 202 ILE A O 1
ATOM 1627 N N . SER A 1 203 ? -1.306 11.149 1.536 1.00 74.69 203 SER A N 1
ATOM 1628 C CA . SER A 1 203 ? -1.895 12.169 2.406 1.00 74.69 203 SER A CA 1
ATOM 1629 C C . SER A 1 203 ? -2.183 13.468 1.645 1.00 74.69 203 SER A C 1
ATOM 1631 O O . SER A 1 203 ? -3.295 13.986 1.735 1.00 74.69 203 SER A O 1
ATOM 1633 N N . THR A 1 204 ? -1.237 13.964 0.844 1.00 74.19 204 THR A N 1
ATOM 1634 C CA . THR A 1 204 ? -1.356 15.246 0.132 1.00 74.19 204 THR A CA 1
ATOM 1635 C C . THR A 1 204 ? -2.220 15.184 -1.117 1.00 74.19 204 THR A C 1
ATOM 1637 O O . THR A 1 204 ? -2.957 16.131 -1.387 1.00 74.19 204 THR A O 1
ATOM 1640 N N . ASP A 1 205 ? -2.126 14.109 -1.898 1.00 68.50 205 ASP A N 1
ATOM 1641 C CA . ASP A 1 205 ? -2.725 14.054 -3.233 1.00 68.50 205 ASP A CA 1
ATOM 1642 C C . ASP A 1 205 ? -3.956 13.154 -3.319 1.00 68.50 205 ASP A C 1
ATOM 1644 O O . ASP A 1 205 ? -4.771 13.364 -4.210 1.00 68.50 205 ASP A O 1
ATOM 1648 N N . ILE A 1 206 ? -4.138 12.199 -2.404 1.00 66.25 206 ILE A N 1
ATOM 1649 C CA . ILE A 1 206 ? -5.262 11.247 -2.438 1.00 66.25 206 ILE A CA 1
ATOM 1650 C C . ILE A 1 206 ? -6.221 11.491 -1.267 1.00 66.25 206 ILE A C 1
ATOM 1652 O O . ILE A 1 206 ? -7.425 11.629 -1.465 1.00 66.25 206 ILE A O 1
ATOM 1656 N N . TYR A 1 207 ? -5.725 11.627 -0.038 1.00 62.25 207 TYR A N 1
ATOM 1657 C CA . TYR A 1 207 ? -6.577 11.751 1.145 1.00 62.25 207 TYR A CA 1
ATOM 1658 C C . TYR A 1 207 ? -7.107 13.176 1.365 1.00 62.25 207 TYR A C 1
ATOM 1660 O O . TYR A 1 207 ? -8.278 13.352 1.708 1.00 62.25 207 TYR A O 1
ATOM 1668 N N . VAL A 1 208 ? -6.322 14.222 1.059 1.00 53.91 208 VAL A N 1
ATOM 1669 C CA . VAL A 1 208 ? -6.859 15.597 0.903 1.00 53.91 208 VAL A CA 1
ATOM 1670 C C . VAL A 1 208 ? -8.004 15.637 -0.123 1.00 53.91 208 VAL A C 1
ATOM 1672 O O . VAL A 1 208 ? -8.903 16.474 -0.031 1.00 53.91 208 VAL A O 1
ATOM 1675 N N . MET A 1 209 ? -8.027 14.712 -1.087 1.00 45.84 209 MET A N 1
ATOM 1676 C CA . MET A 1 209 ? -9.131 14.601 -2.039 1.00 45.84 209 MET A CA 1
ATOM 1677 C C . MET A 1 209 ? -10.351 13.882 -1.473 1.00 45.84 209 MET A C 1
ATOM 1679 O O . MET A 1 209 ? -11.458 14.404 -1.607 1.00 45.84 209 MET A O 1
ATOM 1683 N N . PHE A 1 210 ? -10.163 12.761 -0.770 1.00 46.78 210 PHE A N 1
ATOM 1684 C CA . PHE A 1 210 ? -11.256 12.085 -0.058 1.00 46.78 210 PHE A CA 1
ATOM 1685 C C . PHE A 1 210 ? -11.954 13.014 0.948 1.00 46.78 210 PHE A C 1
ATOM 1687 O O . PHE A 1 210 ? -13.183 13.112 0.974 1.00 46.78 210 PHE A O 1
ATOM 1694 N N . THR A 1 211 ? -11.174 13.792 1.699 1.00 46.09 211 THR A N 1
ATOM 1695 C CA . THR A 1 211 ? -11.676 14.762 2.691 1.00 46.09 211 THR A CA 1
ATOM 1696 C C . THR A 1 211 ? -12.340 16.004 2.085 1.00 46.09 211 THR A C 1
ATOM 1698 O O . THR A 1 211 ? -13.221 16.600 2.707 1.00 46.09 211 THR A O 1
ATOM 1701 N N . ARG A 1 212 ? -11.998 16.404 0.852 1.00 41.38 212 ARG A N 1
ATOM 1702 C CA . ARG A 1 212 ? -12.741 17.467 0.146 1.00 41.38 212 ARG A CA 1
ATOM 1703 C C . ARG A 1 212 ? -14.154 17.034 -0.247 1.00 41.38 212 ARG A C 1
ATOM 1705 O O . ARG A 1 212 ? -15.049 17.874 -0.235 1.00 41.38 212 ARG A O 1
ATOM 1712 N N . SER A 1 213 ? -14.369 15.747 -0.521 1.00 45.78 213 SER A N 1
ATOM 1713 C CA . SER A 1 213 ? -15.711 15.185 -0.742 1.00 45.78 213 SER A CA 1
ATOM 1714 C C . SER A 1 213 ? -16.475 14.911 0.560 1.00 45.78 213 SER A C 1
ATOM 1716 O O . SER A 1 213 ? -17.706 14.880 0.549 1.00 45.78 213 SER A O 1
ATOM 1718 N N . ARG A 1 214 ? -15.788 14.749 1.701 1.00 43.81 214 ARG A N 1
ATOM 1719 C CA . ARG A 1 214 ? -16.399 14.582 3.032 1.00 43.81 214 ARG A CA 1
ATOM 1720 C C . ARG A 1 214 ? -15.561 15.283 4.106 1.00 43.81 214 ARG A C 1
ATOM 1722 O O . ARG A 1 214 ? -14.487 14.806 4.446 1.00 43.81 214 ARG A O 1
ATOM 1729 N N . LYS A 1 215 ? -16.069 16.397 4.658 1.00 34.47 215 LYS A N 1
ATOM 1730 C CA . LYS A 1 215 ? -15.434 17.204 5.724 1.00 34.47 215 LYS A CA 1
ATOM 1731 C C . LYS A 1 215 ? -14.820 16.328 6.832 1.00 34.47 215 LYS A C 1
ATOM 1733 O O . LYS A 1 215 ? -15.545 15.889 7.718 1.00 34.47 215 LYS A O 1
ATOM 1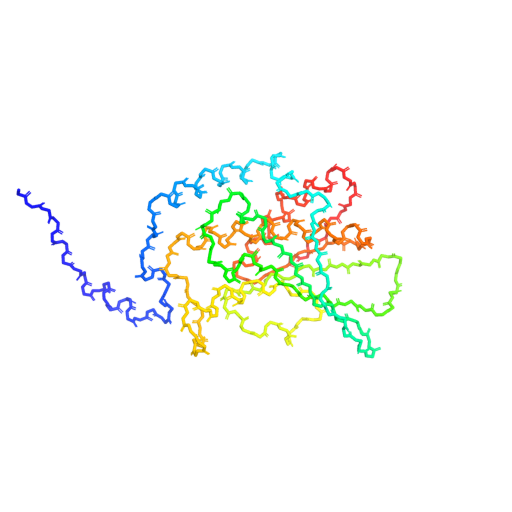738 N N . LEU A 1 216 ? -13.497 16.165 6.836 1.00 36.88 216 LEU A N 1
ATOM 1739 C CA . LEU A 1 216 ? -12.720 15.805 8.023 1.00 36.88 216 LEU A CA 1
ATOM 1740 C C . LEU A 1 216 ? -11.290 16.354 7.896 1.00 36.88 216 LEU A C 1
ATOM 1742 O O . LEU A 1 216 ? -10.680 16.292 6.832 1.00 36.88 216 LEU A O 1
ATOM 1746 N N . SER A 1 217 ? -10.776 16.922 8.983 1.00 32.25 217 SER A N 1
ATOM 1747 C CA . SER A 1 217 ? -9.446 17.524 9.098 1.00 32.25 217 SER A CA 1
ATOM 1748 C C . SER A 1 217 ? -8.387 16.470 9.425 1.00 32.25 217 SER A C 1
ATOM 1750 O O . SER A 1 217 ? -8.537 15.731 10.397 1.00 32.25 217 SER A O 1
ATOM 1752 N N . MET A 1 218 ? -7.309 16.428 8.641 1.00 37.38 218 MET A N 1
ATOM 1753 C CA . MET A 1 218 ? -6.113 15.639 8.939 1.00 37.38 218 MET A CA 1
ATOM 1754 C C . MET A 1 218 ? -5.208 16.438 9.889 1.00 37.38 218 MET A C 1
ATOM 1756 O O . MET A 1 218 ? -4.917 17.602 9.617 1.00 37.38 218 MET A O 1
ATOM 1760 N N . VAL A 1 219 ? -4.775 15.821 10.989 1.00 30.30 219 VAL A N 1
ATOM 1761 C CA . VAL A 1 219 ? -3.678 16.327 11.828 1.00 30.30 219 VAL A CA 1
ATOM 1762 C C . VAL A 1 219 ? -2.412 15.638 11.335 1.00 30.30 219 VAL A C 1
ATOM 1764 O O . VAL A 1 219 ? -2.291 14.419 11.440 1.00 30.30 219 VAL A O 1
ATOM 1767 N N . VAL A 1 220 ? -1.520 16.412 10.724 1.00 27.72 220 VAL A N 1
ATOM 1768 C CA . VAL A 1 220 ? -0.165 15.979 10.381 1.00 27.72 220 VAL A CA 1
ATOM 1769 C C . VAL A 1 220 ? 0.735 16.577 11.452 1.00 27.72 220 VAL A C 1
ATOM 1771 O O . VAL A 1 220 ? 1.036 17.766 11.390 1.00 27.72 220 VAL A O 1
ATOM 1774 N N . ASP A 1 221 ? 1.110 15.782 12.451 1.00 24.11 221 ASP A N 1
ATOM 1775 C CA . ASP A 1 221 ? 2.159 16.184 13.387 1.00 24.11 221 ASP A CA 1
ATOM 1776 C C . ASP A 1 221 ? 3.516 15.909 12.718 1.00 24.11 221 ASP A C 1
ATOM 1778 O O . ASP A 1 221 ? 3.844 14.762 12.400 1.00 24.11 221 ASP A O 1
ATOM 1782 N N . LEU A 1 222 ? 4.231 17.001 12.421 1.00 27.62 222 LEU A N 1
ATOM 1783 C CA . LEU A 1 222 ? 5.614 17.043 11.931 1.00 27.62 222 LEU A CA 1
ATOM 1784 C C . LEU A 1 222 ? 6.610 16.834 13.075 1.00 27.62 222 LEU A C 1
ATOM 1786 O O . LEU A 1 222 ? 6.383 17.416 14.160 1.00 27.62 222 LEU A O 1
#

Secondary structure (DSSP, 8-state):
------PPPHHHHHHHHH-SS-TTTTTT--HHHHHHHHHHHHHHTSHHHHHTSS-TT---EEEEEEE-SSEEEEEEEEE-HHHHHSTTSS-GGGSEEEEEEEEESS-SSS-B-EEEEE--TT-TTGGGT-SS-EE-HHHHHHHSTT-TT-SS---SSHHHHHHHHHHHHHHHHHHHHHHHHTT-BSEEEEESTHHHHHHHHIIIIIIHHHHHHS--------

Sequence (222 aa):
VCLLLMGVSKLDILYRRLLLTKLFIRGWGRPEDLKRLFEFRKMIGNRERCQNLVSSDYPVYIDKIEEQSDCRILDGHFVSPMAHYVPGIMPIESVIARFQFIVPKEWNSKYRPVCIHLAGTGDHNVLNYFKTFSLTHILKWLQETQGPNARRSSLKNVSDLFVMGGALVLESAALLHWLEREGYGPLGMTGISMGGHVSIFISTDIYVMFTRSRKLSMVVDL

Foldseek 3Di:
DDDDPPPDDPVNVVVCVPPPAPAQQVEADDPVLVVLLVVVVVQCVPLVSVQPLADLPADKAFDDWDDDPFKIKTKIKHQQSLCVSRPPLADPQLSMGIWIAIATPDDPDPAAEAEAEEEDQQDQPPPPPDSGIYDCSSNRSFCPVVDPPDNGGYHNHSSVLSSVLSSLLRSVSNVVSVCVVVPHDDYHYDYDDSSRVSRVCCVPRPVVVVCVVPPDDDDDDD